Protein AF-0000000072550308 (afdb_homodimer)

InterPro domains:
  IPR029068 Glyoxalase/Bleomycin resistance protein/Dihydroxybiphenyl dioxygenase [G3DSA:3.10.180.10] (1-119)
  IPR029068 Glyoxalase/Bleomycin resistance protein/Dihydroxybiphenyl dioxygenase [SSF54593] (1-119)
  IPR037523 Vicinal oxygen chelate (VOC), core domain [PS51819] (2-120)

Radius of gyration: 17.25 Å; Cα contacts (8 Å, |Δi|>4): 586; chains: 2; bounding box: 41×45×41 Å

Organism: Hypocrea jecorina (strain QM6a) (NCBI:txid431241)

Secondary structure (DSSP, 8-state):
--EEEEEEEEEHHHHHHHHHHHHHHGGGGT-EEES-PPTTEEEEESSSEEEEEEEESS---EEEEEEPSSHHHHHHHHHHHHHTTPEESS-SEE-TTT-TTEEEEEEE-TTS-EEEEEEE--/--EEEEEEEEEHHHHHHHHHHHHHHGGGGT-EEES-PPTTEEEEESSSEEEEEEEESS---EEEEEEPSSHHHHHHHHHHHHHTTPEESS-SEE-TTT-TTEEEEEEE-TTS-EEEEEEE--

Solvent-accessible surface area (backbone atoms only — not comparable to full-atom values): 12258 Å² total; per-residue (Å²): 112,49,46,45,30,39,35,38,31,28,22,56,92,49,30,66,65,50,51,53,44,48,54,58,30,36,44,47,67,61,30,36,75,48,85,91,55,58,89,60,38,50,32,27,24,76,94,52,67,33,44,31,42,31,54,36,90,50,54,26,47,40,32,45,28,32,47,26,93,38,72,67,34,26,47,45,28,51,54,44,31,48,76,63,62,27,42,85,64,40,73,68,42,72,38,56,91,80,34,79,45,29,34,30,25,30,29,26,46,86,76,60,29,39,39,32,30,28,29,74,59,133,110,48,47,45,30,39,34,38,32,28,23,58,93,50,29,67,65,50,50,54,44,49,53,57,32,36,44,47,67,61,31,37,74,50,83,91,55,58,89,62,37,49,33,26,24,75,95,51,68,32,42,31,41,31,54,36,89,51,54,27,47,40,33,44,27,32,50,27,93,38,71,66,34,27,47,45,29,52,53,44,31,47,75,62,61,27,42,85,63,39,72,68,42,70,38,56,91,80,33,78,46,29,35,28,27,31,28,25,46,85,77,60,29,38,38,33,32,28,30,73,58,134

Foldseek 3Di:
DPQQADEKEDEQVCQVLLVVLCQFLCVLQVKHWDDDDDPQKIAIDHPDGHYMYGYDRATDAEEEEAEHPALSSQQRSVVSQVVSPWAFDAHWDADVVVPRQKTKGWIAHPRGYIYMYIYGHD/DPQQADEKEDEQVCQVLLVVLCQFLCVLQVKHWDDDDDPQKIAIDHPDGHYMYGYDRHTDAEEEEAEHPALSSQQRSVVSQVVSPWAFDAHWDAPVVVPRQKTKGWIAHPRGYIYMYIYGHD

pLDDT: mean 96.74, std 4.2, range [65.31, 98.94]

Structure (mmCIF, N/CA/C/O backbone):
data_AF-0000000072550308-model_v1
#
loop_
_entity.id
_entity.type
_entity.pdbx_description
1 polymer 'Predicted protein'
#
loop_
_atom_site.group_PDB
_atom_site.id
_atom_site.type_symbol
_atom_site.label_atom_id
_atom_site.label_alt_id
_atom_site.label_comp_id
_atom_site.label_asym_id
_atom_site.label_entity_id
_atom_site.label_seq_id
_atom_site.pdbx_PDB_ins_code
_atom_site.Cartn_x
_atom_site.Cartn_y
_atom_site.Cartn_z
_atom_site.occupancy
_atom_site.B_iso_or_equiv
_atom_site.auth_seq_id
_atom_site.auth_comp_id
_atom_site.auth_asym_id
_atom_site.auth_atom_id
_atom_site.pdbx_PDB_model_num
ATOM 1 N N . MET A 1 1 ? -2.543 6.336 -10.305 1 65.31 1 MET A N 1
ATOM 2 C CA . MET A 1 1 ? -2.283 5.562 -9.094 1 65.31 1 MET A CA 1
ATOM 3 C C . MET A 1 1 ? -1.585 6.414 -8.039 1 65.31 1 MET A C 1
ATOM 5 O O . MET A 1 1 ? -0.37 6.609 -8.094 1 65.31 1 MET A O 1
ATOM 9 N N . PRO A 1 2 ? -2.328 6.895 -7.156 1 84.81 2 PRO A N 1
ATOM 10 C CA . PRO A 1 2 ? -1.795 7.852 -6.188 1 84.81 2 PRO A CA 1
ATOM 11 C C . PRO A 1 2 ? -0.855 7.207 -5.172 1 84.81 2 PRO A C 1
ATOM 13 O O . PRO A 1 2 ? -0.137 7.906 -4.457 1 84.81 2 PRO A O 1
ATOM 16 N N . ILE A 1 3 ? -0.886 5.922 -5.238 1 94.25 3 ILE A N 1
ATOM 17 C CA . ILE A 1 3 ? -0.013 5.309 -4.242 1 94.25 3 ILE A CA 1
ATOM 18 C C . ILE A 1 3 ? 1.416 5.246 -4.777 1 94.25 3 ILE A C 1
ATOM 20 O O . ILE A 1 3 ? 1.667 4.652 -5.828 1 94.25 3 ILE A O 1
ATOM 24 N N . GLY A 1 4 ? 2.299 5.836 -4.07 1 94.31 4 GLY A N 1
ATOM 25 C CA . GLY A 1 4 ? 3.707 5.82 -4.434 1 94.31 4 GLY A CA 1
ATOM 26 C C . GLY A 1 4 ? 4.441 4.59 -3.938 1 94.31 4 GLY A C 1
ATOM 27 O O . GLY A 1 4 ? 5.066 3.875 -4.723 1 94.31 4 GLY A O 1
ATOM 28 N N . HIS A 1 5 ? 4.414 4.395 -2.664 1 96.75 5 HIS A N 1
ATOM 29 C CA . HIS A 1 5 ? 5.027 3.203 -2.09 1 96.75 5 HIS A CA 1
ATOM 30 C C . HIS A 1 5 ? 4.301 2.762 -0.824 1 96.75 5 HIS A C 1
ATOM 32 O O . HIS A 1 5 ? 3.504 3.521 -0.265 1 96.75 5 HIS A O 1
ATOM 38 N N . VAL A 1 6 ? 4.559 1.509 -0.518 1 98 6 VAL A N 1
ATOM 39 C CA . VAL A 1 6 ? 4.039 0.916 0.709 1 98 6 VAL A CA 1
ATOM 40 C C . VAL A 1 6 ? 5.18 0.282 1.502 1 98 6 VAL A C 1
ATOM 42 O O . V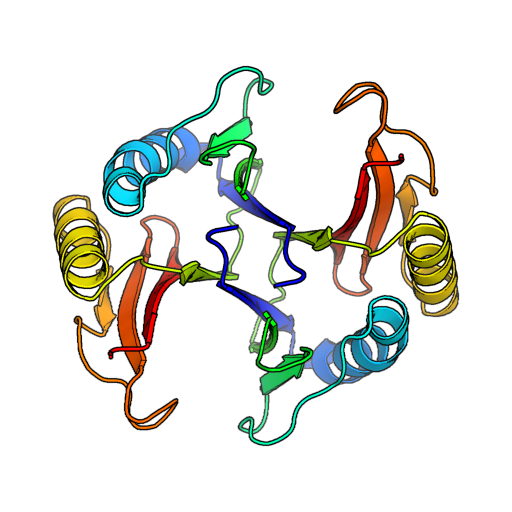AL A 1 6 ? 6.113 -0.277 0.919 1 98 6 VAL A O 1
ATOM 45 N N . LEU A 1 7 ? 5.121 0.46 2.785 1 98.19 7 LEU A N 1
ATOM 46 C CA . LEU A 1 7 ? 6.059 -0.204 3.684 1 98.19 7 LEU A CA 1
ATOM 47 C C . LEU A 1 7 ? 5.32 -1.114 4.66 1 98.19 7 LEU A C 1
ATOM 49 O O . LEU A 1 7 ? 4.367 -0.688 5.316 1 98.19 7 LEU A O 1
ATOM 53 N N . LEU A 1 8 ? 5.688 -2.311 4.707 1 98.5 8 LEU A N 1
ATOM 54 C CA . LEU A 1 8 ? 5.152 -3.287 5.652 1 98.5 8 LEU A CA 1
ATOM 55 C C . LEU A 1 8 ? 6.195 -3.662 6.699 1 98.5 8 LEU A C 1
ATOM 57 O O . LEU A 1 8 ? 7.383 -3.787 6.379 1 98.5 8 LEU A O 1
ATOM 61 N N . HIS A 1 9 ? 5.734 -3.877 7.855 1 98.25 9 HIS A N 1
ATOM 62 C CA . HIS A 1 9 ? 6.578 -4.406 8.922 1 98.25 9 HIS A CA 1
ATOM 63 C C . HIS A 1 9 ? 6.676 -5.926 8.844 1 98.25 9 HIS A C 1
ATOM 65 O O . HIS A 1 9 ? 5.688 -6.602 8.547 1 98.25 9 HIS A O 1
ATOM 71 N N . VAL A 1 10 ? 7.789 -6.461 9.109 1 98.5 10 VAL A N 1
ATOM 72 C CA . VAL A 1 10 ? 8.039 -7.895 9.219 1 98.5 10 VAL A CA 1
ATOM 73 C C . VAL A 1 10 ? 8.742 -8.195 10.539 1 98.5 10 VAL A C 1
ATOM 75 O O . VAL A 1 10 ? 9.711 -7.523 10.906 1 98.5 10 VAL A O 1
ATOM 78 N N . ALA A 1 11 ? 8.195 -9.172 11.273 1 98.25 11 ALA A N 1
ATOM 79 C CA . ALA A 1 11 ? 8.844 -9.547 12.523 1 98.25 11 AL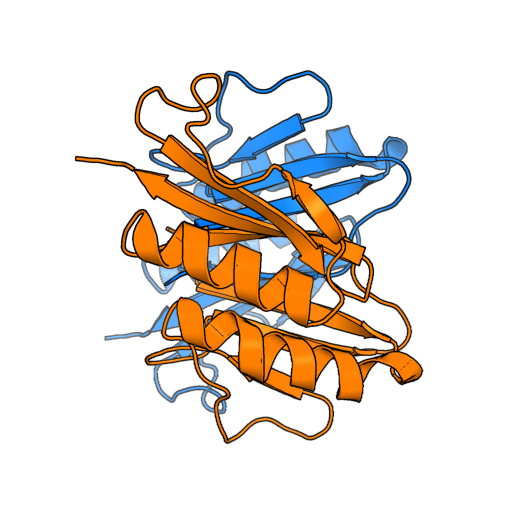A A CA 1
ATOM 80 C C . ALA A 1 11 ? 10.312 -9.875 12.305 1 98.25 11 ALA A C 1
ATOM 82 O O . ALA A 1 11 ? 10.68 -10.5 11.305 1 98.25 11 ALA A O 1
ATOM 83 N N . LYS A 1 12 ? 11.141 -9.492 13.266 1 98 12 LYS A N 1
ATOM 84 C CA . LYS A 1 12 ? 12.594 -9.617 13.156 1 98 12 LYS A CA 1
ATOM 85 C C . LYS A 1 12 ? 12.992 -11.055 12.82 1 98 12 LYS A C 1
ATOM 87 O O . LYS A 1 12 ? 13.852 -11.281 11.969 1 98 12 LYS A O 1
ATOM 92 N N . ALA A 1 13 ? 12.328 -11.977 13.438 1 97.69 13 ALA A N 1
ATOM 93 C CA . ALA A 1 13 ? 12.672 -13.391 13.281 1 97.69 13 ALA A CA 1
ATOM 94 C C . ALA A 1 13 ? 12.391 -13.867 11.867 1 97.69 13 ALA A C 1
ATOM 96 O O . ALA A 1 13 ? 13.023 -14.812 11.383 1 97.69 13 ALA A O 1
ATOM 97 N N . ASP A 1 14 ? 11.547 -13.211 11.18 1 98.44 14 ASP A N 1
ATOM 98 C CA . ASP A 1 14 ? 11.109 -13.648 9.859 1 98.44 14 ASP A CA 1
ATOM 99 C C . ASP A 1 14 ? 11.672 -12.75 8.766 1 98.44 14 ASP A C 1
ATOM 101 O O . ASP A 1 14 ? 11.391 -12.938 7.582 1 98.44 14 ASP A O 1
ATOM 105 N N . PHE A 1 15 ? 12.469 -11.742 9.141 1 98.56 15 PHE A N 1
ATOM 106 C CA . PHE A 1 15 ? 12.812 -10.664 8.227 1 98.56 15 PHE A CA 1
ATOM 107 C C . PHE A 1 15 ? 13.68 -11.172 7.078 1 98.56 15 PHE A C 1
ATOM 109 O O . PHE A 1 15 ? 13.352 -10.977 5.906 1 98.56 15 PHE A O 1
ATOM 116 N N . ALA A 1 16 ? 14.711 -11.836 7.371 1 98.44 16 ALA A N 1
ATOM 117 C CA . ALA A 1 16 ? 15.664 -12.281 6.355 1 98.44 16 ALA A CA 1
ATOM 118 C C . ALA A 1 16 ? 14.992 -13.219 5.355 1 98.44 16 ALA A C 1
ATOM 120 O O . ALA A 1 16 ? 15.094 -13.023 4.145 1 98.44 16 ALA A O 1
ATOM 121 N N . PRO A 1 17 ? 14.234 -14.242 5.82 1 98.5 17 PRO A N 1
ATOM 122 C CA . PRO A 1 17 ? 13.57 -15.109 4.848 1 98.5 17 PRO A CA 1
ATOM 123 C C . PRO A 1 17 ? 12.523 -14.367 4.016 1 98.5 17 PRO A C 1
ATOM 125 O O . PRO A 1 17 ? 12.32 -14.703 2.844 1 98.5 17 PRO A O 1
ATOM 128 N N . THR A 1 18 ? 11.859 -13.43 4.598 1 98.75 18 THR A N 1
ATOM 129 C CA . THR A 1 18 ? 10.859 -12.656 3.861 1 98.75 18 THR A CA 1
ATOM 130 C C . THR A 1 18 ? 11.523 -11.805 2.783 1 98.75 18 THR A C 1
ATOM 132 O O . THR A 1 18 ? 11.008 -11.703 1.667 1 98.75 18 THR A O 1
ATOM 135 N N . VAL A 1 19 ? 12.648 -11.195 3.133 1 98.75 19 VAL A N 1
ATOM 136 C CA . VAL A 1 19 ? 13.406 -10.422 2.158 1 98.75 19 VAL A CA 1
ATOM 137 C C . VAL A 1 19 ? 13.828 -11.32 0.998 1 98.75 19 VAL A C 1
ATOM 139 O O . VAL A 1 19 ? 13.703 -10.938 -0.168 1 98.75 19 VAL A O 1
ATOM 142 N N . ALA A 1 20 ? 14.305 -12.484 1.304 1 98.81 20 ALA A N 1
ATOM 143 C CA . ALA A 1 20 ? 14.719 -13.43 0.268 1 98.81 20 ALA A CA 1
ATOM 144 C C . ALA A 1 20 ? 13.547 -13.797 -0.638 1 98.81 20 ALA A C 1
ATOM 146 O O . ALA A 1 20 ? 13.695 -13.867 -1.86 1 98.81 20 ALA A O 1
ATOM 147 N N . PHE A 1 21 ? 12.445 -14.039 -0.064 1 98.94 21 PHE A N 1
ATOM 148 C CA . PHE A 1 21 ? 11.219 -14.344 -0.796 1 98.94 21 PHE A CA 1
ATOM 149 C C . PHE A 1 21 ? 10.906 -13.25 -1.808 1 98.94 21 PHE A C 1
ATOM 151 O O . PHE A 1 21 ? 10.766 -13.523 -3.002 1 98.94 21 PHE A O 1
ATOM 158 N N . TYR A 1 22 ? 10.844 -12.023 -1.377 1 98.88 22 TYR A N 1
ATOM 159 C CA . TYR A 1 22 ? 10.43 -10.938 -2.252 1 98.88 22 TYR A CA 1
ATOM 160 C C . TYR A 1 22 ? 11.508 -10.609 -3.275 1 98.88 22 TYR A C 1
ATOM 162 O O . TYR A 1 22 ? 11.211 -10.211 -4.402 1 98.88 22 TYR A O 1
ATOM 170 N N . THR A 1 23 ? 12.797 -10.797 -2.865 1 98.81 23 THR A N 1
ATOM 171 C CA . THR A 1 23 ? 13.891 -10.602 -3.807 1 98.81 23 THR A CA 1
ATOM 172 C C . THR A 1 23 ? 13.727 -11.492 -5.031 1 98.81 23 THR A C 1
ATOM 174 O O . THR A 1 23 ? 13.992 -11.07 -6.16 1 98.81 23 THR A O 1
ATOM 177 N N . THR A 1 24 ? 13.273 -12.656 -4.781 1 98.81 24 THR A N 1
ATOM 178 C CA . THR A 1 24 ? 13.094 -13.625 -5.859 1 98.81 24 THR A CA 1
ATOM 179 C C . THR A 1 24 ? 11.781 -13.367 -6.598 1 98.81 24 THR A C 1
ATOM 181 O O . THR A 1 24 ? 11.766 -13.227 -7.82 1 98.81 24 THR A O 1
ATOM 184 N N . VAL A 1 25 ? 10.719 -13.266 -5.953 1 98.81 25 VAL A N 1
ATOM 185 C CA . VAL A 1 25 ? 9.367 -13.312 -6.5 1 98.81 25 VAL A CA 1
ATOM 186 C C . VAL A 1 25 ? 9.07 -12.023 -7.262 1 98.81 25 VAL A C 1
ATOM 188 O O . VAL A 1 25 ? 8.438 -12.047 -8.32 1 98.81 25 VAL A O 1
ATOM 191 N N . LEU A 1 26 ? 9.57 -10.883 -6.816 1 98.62 26 LEU A N 1
ATOM 192 C CA . LEU A 1 26 ? 9.195 -9.602 -7.406 1 98.62 26 LEU A CA 1
ATOM 193 C C . LEU A 1 26 ? 9.945 -9.367 -8.711 1 98.62 26 LEU A C 1
ATOM 195 O O . LEU A 1 26 ? 9.578 -8.484 -9.492 1 98.62 26 LEU A O 1
ATOM 199 N N . LYS A 1 27 ? 10.969 -10.172 -8.984 1 98.19 27 LYS A N 1
ATOM 200 C CA . LYS A 1 27 ? 11.656 -10.094 -10.273 1 98.19 27 LYS A CA 1
ATOM 201 C C . LYS A 1 27 ? 10.703 -10.375 -11.43 1 98.19 27 LYS A C 1
ATOM 203 O O . LYS A 1 27 ? 10.867 -9.836 -12.523 1 98.19 27 LYS A O 1
ATOM 208 N N . THR A 1 28 ? 9.742 -11.156 -11.141 1 98.31 28 THR A N 1
ATOM 209 C CA . THR A 1 28 ? 8.773 -11.531 -12.164 1 98.31 28 THR A CA 1
ATOM 210 C C . THR A 1 28 ? 7.969 -10.312 -12.617 1 98.31 28 THR A C 1
ATOM 212 O O . THR A 1 28 ? 7.348 -10.336 -13.68 1 98.31 28 THR A O 1
ATOM 215 N N . LEU A 1 29 ? 7.988 -9.273 -11.812 1 97.75 29 LEU A N 1
ATOM 216 C CA . LEU A 1 29 ? 7.281 -8.039 -12.148 1 97.75 29 LEU A CA 1
ATOM 217 C C . LEU A 1 29 ? 8.258 -6.938 -12.539 1 97.75 29 LEU A C 1
ATOM 219 O O . LEU A 1 29 ? 7.867 -5.781 -12.695 1 97.75 29 LEU A O 1
ATOM 223 N N . GLY A 1 30 ? 9.523 -7.281 -12.539 1 96.94 30 GLY A N 1
ATOM 224 C CA . GLY A 1 30 ? 10.539 -6.32 -12.938 1 96.94 30 GLY A CA 1
ATOM 225 C C . GLY A 1 30 ? 11.078 -5.504 -11.773 1 96.94 30 GLY A C 1
ATOM 226 O O . GLY A 1 30 ? 11.828 -4.551 -11.977 1 96.94 30 GLY A O 1
ATOM 227 N N . LEU A 1 31 ? 10.664 -5.805 -10.578 1 97.69 31 LEU A N 1
ATOM 228 C CA . LEU A 1 31 ? 11.18 -5.094 -9.406 1 97.69 31 LEU A CA 1
ATOM 229 C C . LEU A 1 31 ? 12.477 -5.723 -8.922 1 97.69 31 LEU A C 1
ATOM 231 O O . LEU A 1 31 ? 12.664 -6.938 -9.023 1 97.69 31 LEU A O 1
ATOM 235 N N . GLN A 1 32 ? 13.281 -4.875 -8.383 1 97.75 32 GLN A N 1
ATOM 236 C CA . GLN A 1 32 ? 14.555 -5.344 -7.848 1 97.75 32 GLN A CA 1
ATOM 237 C C . GLN A 1 32 ? 14.812 -4.77 -6.453 1 97.75 32 GLN A C 1
ATOM 239 O O . GLN A 1 32 ? 14.258 -3.727 -6.098 1 97.75 32 GLN A O 1
ATOM 244 N N . LYS A 1 33 ? 15.617 -5.504 -5.703 1 98 33 LYS A N 1
ATOM 245 C CA . LYS A 1 33 ? 16.109 -4.961 -4.441 1 98 33 LYS A CA 1
ATOM 246 C C . LYS A 1 33 ? 16.984 -3.734 -4.676 1 98 33 LYS A C 1
ATOM 248 O O . LYS A 1 33 ? 17.891 -3.762 -5.52 1 98 33 LYS A O 1
ATOM 253 N N . LEU A 1 34 ? 16.672 -2.701 -3.953 1 97.06 34 LEU A N 1
ATOM 254 C CA . LEU A 1 34 ? 17.391 -1.447 -4.168 1 97.06 34 LEU A CA 1
ATOM 255 C C . LEU A 1 34 ? 18.438 -1.229 -3.088 1 97.06 34 LEU A C 1
ATOM 257 O O . LEU A 1 34 ? 18.234 -1.608 -1.933 1 97.06 34 LEU A O 1
ATOM 261 N N . PRO A 1 35 ? 19.531 -0.547 -3.422 1 94.81 35 PRO A N 1
ATOM 262 C CA . PRO A 1 35 ? 20.531 -0.184 -2.422 1 94.81 35 PRO A CA 1
ATOM 263 C C . PRO A 1 35 ? 20.156 1.073 -1.64 1 94.81 35 PRO A C 1
ATOM 265 O O . PRO A 1 35 ? 19.172 1.737 -1.966 1 94.81 35 PRO A O 1
ATOM 268 N N . GLY A 1 36 ? 20.875 1.339 -0.569 1 92.25 36 GLY A N 1
ATOM 269 C CA . GLY A 1 36 ? 20.828 2.637 0.084 1 92.25 36 GLY A CA 1
ATOM 270 C C . GLY A 1 36 ? 19.844 2.693 1.229 1 92.25 36 GLY A C 1
ATOM 271 O O . GLY A 1 36 ? 19.484 3.777 1.698 1 92.25 36 GLY A O 1
ATOM 272 N N . PHE A 1 37 ? 19.391 1.593 1.67 1 94.5 37 PHE A N 1
ATOM 273 C CA . PHE A 1 37 ? 18.484 1.566 2.809 1 94.5 37 PHE A CA 1
ATOM 274 C C . PHE A 1 37 ? 19.234 1.238 4.094 1 94.5 37 PHE A C 1
ATOM 276 O O . PHE A 1 37 ? 20.203 0.48 4.078 1 94.5 37 PHE A O 1
ATOM 283 N N . PRO A 1 38 ? 18.781 1.845 5.137 1 94.31 38 PRO A N 1
ATOM 284 C CA . PRO A 1 38 ? 19.422 1.515 6.41 1 94.31 38 PRO A CA 1
ATOM 285 C C . PRO A 1 38 ? 19.219 0.053 6.809 1 94.31 38 PRO A C 1
ATOM 287 O O . PRO A 1 38 ? 18.391 -0.64 6.23 1 94.31 38 PRO A O 1
ATOM 290 N N . GLU A 1 39 ? 20 -0.338 7.777 1 94.56 39 GLU A N 1
ATOM 291 C CA . GLU A 1 39 ? 19.844 -1.689 8.305 1 94.56 39 GLU A CA 1
ATOM 292 C C . GLU A 1 39 ? 18.422 -1.936 8.789 1 94.56 39 GLU A C 1
ATOM 294 O O . GLU A 1 39 ? 17.812 -1.072 9.43 1 94.56 39 GLU A O 1
ATOM 299 N N . GLY A 1 40 ? 17.906 -3.08 8.5 1 97.44 40 GLY A N 1
ATOM 300 C CA . GLY A 1 40 ? 16.562 -3.436 8.93 1 97.44 40 GLY A CA 1
ATOM 301 C C . GLY A 1 40 ? 15.484 -2.947 7.984 1 97.44 40 GLY A C 1
ATOM 302 O O . GLY A 1 40 ? 14.289 -3.105 8.258 1 97.44 40 GLY A O 1
ATOM 303 N N . MET A 1 41 ? 15.922 -2.322 6.941 1 98.31 41 MET A N 1
ATOM 304 C CA . MET A 1 41 ? 14.992 -1.851 5.922 1 98.31 41 MET A CA 1
ATOM 305 C C . MET A 1 41 ? 15.445 -2.268 4.527 1 98.31 41 MET A C 1
ATOM 307 O O . MET A 1 41 ? 16.641 -2.197 4.215 1 98.31 41 MET A O 1
ATOM 311 N N . VAL A 1 42 ? 14.492 -2.771 3.705 1 98.62 42 VAL A N 1
ATOM 312 C CA . VAL A 1 42 ? 14.805 -3.178 2.338 1 98.62 42 VAL A CA 1
ATOM 313 C C . VAL A 1 42 ? 13.734 -2.652 1.386 1 98.62 42 VAL A C 1
ATOM 315 O O . VAL A 1 42 ? 12.539 -2.857 1.612 1 98.62 42 VAL A O 1
ATOM 318 N N . GLY A 1 43 ? 14.156 -2.012 0.386 1 98.12 43 GLY A N 1
ATOM 319 C CA . GLY A 1 43 ? 13.242 -1.493 -0.622 1 98.12 43 GLY A CA 1
ATOM 320 C C . GLY A 1 43 ? 13.328 -2.234 -1.942 1 98.12 43 GLY A C 1
ATOM 321 O O . GLY A 1 43 ? 14.414 -2.666 -2.35 1 98.12 43 GLY A O 1
ATOM 322 N N . PHE A 1 44 ? 12.219 -2.379 -2.561 1 98.5 44 PHE A N 1
ATOM 323 C CA . PHE A 1 44 ? 12.117 -2.961 -3.893 1 98.5 44 PHE A CA 1
ATOM 324 C C . PHE A 1 44 ? 11.492 -1.973 -4.871 1 98.5 44 PHE A C 1
ATOM 326 O O . PHE A 1 44 ? 10.578 -1.228 -4.508 1 98.5 44 PHE A O 1
ATOM 333 N N . GLY A 1 45 ? 11.961 -1.955 -6.059 1 97.19 45 GLY A N 1
ATOM 334 C CA . GLY A 1 45 ? 11.375 -1.084 -7.066 1 97.19 45 GLY A CA 1
ATOM 335 C C . GLY A 1 45 ? 12.117 -1.117 -8.391 1 97.19 45 GLY A C 1
ATOM 336 O O . GLY A 1 45 ? 12.984 -1.967 -8.594 1 97.19 45 GLY A O 1
ATOM 337 N N . THR A 1 46 ? 11.688 -0.313 -9.367 1 92.44 46 THR A N 1
ATOM 338 C CA . THR A 1 46 ? 12.312 -0.165 -10.672 1 92.44 46 THR A CA 1
ATOM 339 C C . THR A 1 46 ? 13.18 1.089 -10.719 1 92.44 46 THR A C 1
ATOM 341 O O . THR A 1 46 ? 14.414 0.999 -10.766 1 92.44 46 THR A O 1
ATOM 344 N N . ALA A 1 47 ? 12.633 2.279 -10.641 1 84.88 47 ALA A N 1
ATOM 345 C CA . ALA A 1 47 ? 13.359 3.547 -10.648 1 84.88 47 ALA A CA 1
ATOM 346 C C . ALA A 1 47 ? 13.469 4.125 -9.242 1 84.88 47 ALA A C 1
ATOM 348 O O . ALA A 1 47 ? 14.328 4.973 -8.977 1 84.88 47 ALA A O 1
ATOM 349 N N . GLY A 1 48 ? 12.695 3.773 -8.352 1 89.88 48 GLY A N 1
ATOM 350 C CA . GLY A 1 48 ? 12.602 4.133 -6.945 1 89.88 48 GLY A CA 1
ATOM 351 C C . GLY A 1 48 ? 11.82 3.127 -6.117 1 89.88 48 GLY A C 1
ATOM 352 O O . GLY A 1 48 ? 11.297 2.152 -6.656 1 89.88 48 GLY A O 1
ATOM 353 N N . PRO A 1 49 ? 11.875 3.371 -4.812 1 93.81 49 PRO A N 1
ATOM 354 C CA . PRO A 1 49 ? 11.188 2.389 -3.973 1 93.81 49 PRO A CA 1
ATOM 355 C C . PR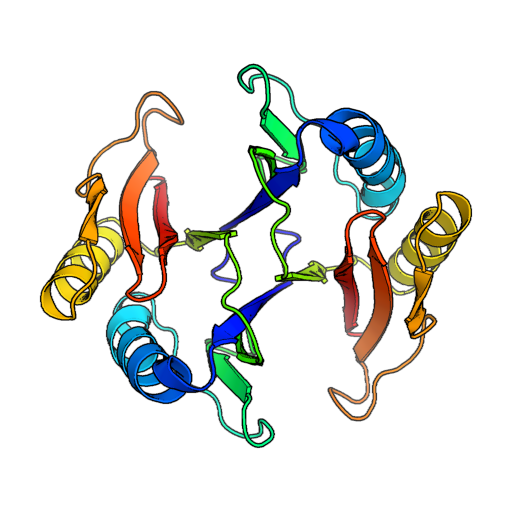O A 1 49 ? 9.68 2.377 -4.191 1 93.81 49 PRO A C 1
ATOM 357 O O . PRO A 1 49 ? 9.055 3.439 -4.258 1 93.81 49 PRO A O 1
ATOM 360 N N . GLU A 1 50 ? 9.133 1.273 -4.359 1 96.5 50 GLU A N 1
ATOM 361 C CA . GLU A 1 50 ? 7.695 1.062 -4.504 1 96.5 50 GLU A CA 1
ATOM 362 C C . GLU A 1 50 ? 7.145 0.215 -3.361 1 96.5 50 GLU A C 1
ATOM 364 O O . GLU A 1 50 ? 6.059 0.493 -2.844 1 96.5 50 GLU A O 1
ATOM 369 N N . PHE A 1 51 ? 7.859 -0.798 -2.961 1 98.25 51 PHE A N 1
ATOM 370 C CA . PHE A 1 51 ? 7.531 -1.729 -1.888 1 98.25 51 PHE A CA 1
ATOM 371 C C . PHE A 1 51 ? 8.688 -1.852 -0.905 1 98.25 51 PHE A C 1
ATOM 373 O O . PHE A 1 51 ? 9.812 -2.17 -1.298 1 98.25 51 PHE A O 1
ATOM 380 N N . VAL A 1 52 ? 8.422 -1.604 0.358 1 98.44 52 VAL A N 1
ATOM 381 C CA . VAL A 1 52 ? 9.492 -1.564 1.349 1 98.44 52 VAL A CA 1
ATOM 382 C C . VAL A 1 52 ? 9.148 -2.484 2.52 1 98.44 52 VAL A C 1
ATOM 384 O O . VAL A 1 52 ? 7.996 -2.541 2.953 1 98.44 52 VAL A O 1
ATOM 387 N N . LEU A 1 53 ? 10.125 -3.201 2.99 1 98.75 53 LEU A N 1
ATOM 388 C CA . LEU A 1 53 ? 10.023 -3.996 4.211 1 98.75 53 LEU A CA 1
ATOM 389 C C . LEU A 1 53 ? 10.828 -3.359 5.34 1 98.75 53 LEU A C 1
ATOM 391 O O . LEU A 1 53 ? 11.93 -2.854 5.121 1 98.75 53 LEU A O 1
ATOM 395 N N . LEU A 1 54 ? 10.297 -3.373 6.457 1 98.62 54 LEU A N 1
ATOM 396 C CA . LEU A 1 54 ? 10.969 -2.881 7.656 1 98.62 54 LEU A CA 1
ATOM 397 C C . LEU A 1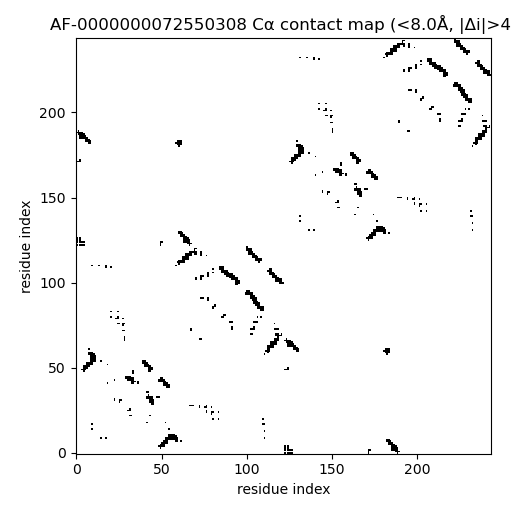 54 ? 10.891 -3.912 8.781 1 98.62 54 LEU A C 1
ATOM 399 O O . LEU A 1 54 ? 9.805 -4.367 9.141 1 98.62 54 LEU A O 1
ATOM 403 N N . SER A 1 55 ? 12.055 -4.25 9.281 1 98.56 55 SER A N 1
ATOM 404 C CA . SER A 1 55 ? 12.094 -5.148 10.422 1 98.56 55 SER A CA 1
ATOM 405 C C . SER A 1 55 ? 11.469 -4.504 11.656 1 98.56 55 SER A C 1
ATOM 407 O O . SER A 1 55 ? 11.773 -3.354 11.984 1 98.56 55 SER A O 1
ATOM 409 N N . GLY A 1 56 ? 10.578 -5.23 12.289 1 96.38 56 GLY A N 1
ATOM 410 C CA . GLY A 1 56 ? 9.914 -4.73 13.484 1 96.38 56 GLY A CA 1
ATOM 411 C C . GLY A 1 56 ? 9.539 -5.828 14.461 1 96.38 56 GLY A C 1
ATOM 412 O O . GLY A 1 56 ? 10.078 -6.934 14.398 1 96.38 56 GLY A O 1
ATOM 413 N N . GLU A 1 57 ? 8.711 -5.422 15.406 1 95.19 57 GLU A N 1
ATOM 414 C CA . GLU A 1 57 ? 8.305 -6.375 16.438 1 95.19 57 GLU A CA 1
ATOM 415 C C . GLU A 1 57 ? 7.262 -7.355 15.898 1 95.19 57 GLU A C 1
ATOM 417 O O . GLU A 1 57 ? 7.281 -8.539 16.234 1 95.19 57 GLU A O 1
ATOM 422 N N . LYS A 1 58 ? 6.379 -6.852 15.047 1 94.56 58 LYS A N 1
ATOM 423 C CA . LYS A 1 58 ? 5.285 -7.656 14.508 1 94.56 58 LYS A CA 1
ATOM 424 C C . LYS A 1 58 ? 5.168 -7.484 13 1 94.56 58 LYS A C 1
ATOM 426 O O . LYS A 1 58 ? 5.688 -6.52 12.438 1 94.56 58 LYS A O 1
ATOM 431 N N . THR A 1 59 ? 4.527 -8.414 12.406 1 95.5 59 THR A N 1
ATOM 432 C CA . THR A 1 59 ? 4.266 -8.352 10.977 1 95.5 59 THR A CA 1
ATOM 433 C C . THR A 1 59 ? 3.008 -7.535 10.688 1 95.5 59 THR A C 1
ATOM 435 O O . THR A 1 59 ? 2.016 -7.641 11.414 1 95.5 59 THR A O 1
ATOM 438 N N . SER A 1 60 ? 3.096 -6.719 9.695 1 96.12 60 SER A N 1
ATOM 439 C CA . SER A 1 60 ? 1.89 -6.066 9.195 1 96.12 60 SER A CA 1
ATOM 440 C C . SER A 1 60 ? 0.886 -7.094 8.672 1 96.12 60 SER A C 1
ATOM 442 O O . SER A 1 60 ? 1.249 -8.234 8.391 1 96.12 60 SER A O 1
ATOM 444 N N . ASN A 1 61 ? -0.31 -6.836 8.617 1 95.25 61 ASN A N 1
ATOM 445 C CA . ASN A 1 61 ? -1.389 -7.551 7.941 1 95.25 61 ASN A CA 1
ATOM 446 C C . ASN A 1 61 ? -2.082 -6.668 6.906 1 95.25 61 ASN A C 1
ATOM 448 O O . ASN A 1 61 ? -2.932 -5.848 7.254 1 95.25 61 ASN A O 1
ATOM 452 N N . ALA A 1 62 ? -1.671 -6.863 5.629 1 97.69 62 ALA A N 1
ATOM 453 C CA . ALA A 1 62 ? -2.182 -5.996 4.574 1 97.69 62 ALA A CA 1
ATOM 454 C C . ALA A 1 62 ? -2.393 -6.77 3.277 1 97.69 62 ALA A C 1
ATOM 456 O O . ALA A 1 62 ? -2.004 -7.938 3.174 1 97.69 62 ALA A O 1
ATOM 457 N N . HIS A 1 63 ? -3.154 -6.234 2.463 1 98.12 63 HIS A N 1
ATOM 458 C CA . HIS A 1 63 ? -3.264 -6.648 1.068 1 98.12 63 HIS A CA 1
ATOM 459 C C . HIS A 1 63 ? -2.57 -5.652 0.144 1 98.12 63 HIS A C 1
ATOM 461 O O . HIS A 1 63 ? -2.846 -4.449 0.2 1 98.12 63 HIS A O 1
ATOM 467 N N . VAL A 1 64 ? -1.644 -6.09 -0.673 1 98.38 64 VAL A N 1
ATOM 468 C CA . VAL A 1 64 ? -0.95 -5.254 -1.646 1 98.38 64 VAL A CA 1
ATOM 469 C C . VAL A 1 64 ? -1.147 -5.82 -3.051 1 98.38 64 VAL A C 1
ATOM 471 O O . VAL A 1 64 ? -0.856 -6.992 -3.299 1 98.38 64 VAL A O 1
ATOM 474 N N . ALA A 1 65 ? -1.664 -4.984 -3.906 1 97.81 65 ALA A N 1
ATOM 475 C CA . ALA A 1 65 ? -1.87 -5.379 -5.297 1 97.81 65 ALA A CA 1
ATOM 476 C C . ALA A 1 65 ? -0.853 -4.707 -6.215 1 97.81 65 ALA A C 1
ATOM 478 O O . ALA A 1 65 ? -0.79 -3.479 -6.285 1 97.81 65 ALA A O 1
ATOM 479 N N . PHE A 1 66 ? -0.124 -5.492 -6.938 1 97.69 66 PHE A N 1
ATOM 480 C CA . PHE A 1 66 ? 0.834 -5.012 -7.926 1 97.69 66 PHE A CA 1
ATOM 481 C C . PHE A 1 66 ? 0.224 -5.023 -9.32 1 97.69 66 PHE A C 1
ATOM 483 O O . PHE A 1 66 ? -0.613 -5.871 -9.633 1 97.69 66 PHE A O 1
ATOM 490 N N . GLN A 1 67 ? 0.695 -4.105 -10.062 1 95.75 67 GLN A N 1
ATOM 491 C CA . GLN A 1 67 ? 0.368 -4.121 -11.484 1 95.75 67 GLN A CA 1
ATOM 492 C C . GLN A 1 67 ? 1.323 -5.023 -12.258 1 95.75 67 GLN A C 1
ATOM 494 O O . GLN A 1 67 ? 2.543 -4.91 -12.117 1 95.75 67 GLN A O 1
ATOM 499 N N . ALA A 1 68 ? 0.767 -5.891 -12.977 1 97.31 68 ALA A N 1
ATOM 500 C CA . ALA A 1 68 ? 1.559 -6.742 -13.859 1 97.31 68 ALA A CA 1
ATOM 501 C C . ALA A 1 68 ? 1.497 -6.242 -15.305 1 97.31 68 ALA A C 1
ATOM 503 O O . ALA A 1 68 ? 0.454 -5.766 -15.758 1 97.31 68 ALA A O 1
ATOM 504 N N . ALA A 1 69 ? 2.57 -6.383 -16.031 1 96.38 69 ALA A N 1
ATOM 505 C CA . ALA A 1 69 ? 2.66 -5.871 -17.406 1 96.38 69 ALA A CA 1
ATOM 506 C C . ALA A 1 69 ? 1.723 -6.633 -18.328 1 96.38 69 ALA A C 1
ATOM 508 O O . ALA A 1 69 ? 1.213 -6.066 -19.297 1 96.38 69 ALA A O 1
ATOM 509 N N . ASP A 1 70 ? 1.558 -7.875 -18.078 1 97.44 70 ASP A N 1
ATOM 510 C CA . ASP A 1 70 ? 0.72 -8.734 -18.906 1 97.44 70 ASP A CA 1
ATOM 511 C C . ASP A 1 70 ? 0.362 -10.023 -18.188 1 97.44 70 ASP A C 1
ATOM 513 O O . ASP A 1 70 ? 0.754 -10.227 -17.031 1 97.44 70 ASP A O 1
ATOM 517 N N . THR A 1 71 ? -0.419 -10.93 -18.922 1 98.38 71 THR A N 1
ATOM 518 C CA . THR A 1 71 ? -0.907 -12.156 -18.297 1 98.38 71 THR A CA 1
ATOM 519 C C . THR A 1 71 ? 0.247 -13.109 -17.984 1 98.38 71 THR A C 1
ATOM 521 O O . THR A 1 71 ? 0.205 -13.852 -17.016 1 98.38 71 THR A O 1
ATOM 524 N N . SER A 1 72 ? 1.277 -13.062 -18.781 1 98.69 72 SER A N 1
ATOM 525 C CA . SER A 1 72 ? 2.441 -13.898 -18.531 1 98.69 72 SER A CA 1
ATOM 526 C C . SER A 1 72 ? 3.123 -13.531 -17.219 1 98.69 72 SER A C 1
ATOM 528 O O . SER A 1 72 ? 3.582 -14.406 -16.484 1 98.69 72 SER A O 1
ATOM 530 N N . ALA A 1 73 ? 3.236 -12.273 -16.906 1 98.5 73 ALA A N 1
ATOM 531 C CA . ALA A 1 73 ? 3.814 -11.812 -15.648 1 98.5 73 ALA A CA 1
ATOM 532 C C . ALA A 1 73 ? 2.975 -12.266 -14.453 1 98.5 73 ALA A C 1
ATOM 534 O O . ALA A 1 73 ? 3.516 -12.602 -13.398 1 98.5 73 ALA A O 1
ATOM 535 N N . VAL A 1 74 ? 1.659 -12.266 -14.633 1 98.81 74 VAL A N 1
ATOM 536 C CA . VAL A 1 74 ? 0.755 -12.734 -13.586 1 98.81 74 VAL A CA 1
ATOM 537 C C . VAL A 1 74 ? 1.015 -14.211 -13.305 1 98.81 74 VAL A C 1
ATOM 539 O O . VAL A 1 74 ? 1.133 -14.617 -12.148 1 98.81 74 VAL A O 1
ATOM 542 N N . ASP A 1 75 ? 1.091 -14.977 -14.406 1 98.94 75 ASP A N 1
ATOM 543 C CA . ASP A 1 75 ? 1.369 -16.406 -14.25 1 98.94 75 ASP A CA 1
ATOM 544 C C . ASP A 1 75 ? 2.721 -16.625 -13.578 1 98.94 75 ASP A C 1
ATOM 546 O O . ASP A 1 75 ? 2.846 -17.484 -12.695 1 98.94 75 ASP A O 1
ATOM 550 N N . ALA A 1 76 ? 3.678 -15.906 -13.969 1 98.88 76 ALA A N 1
ATOM 551 C CA . ALA A 1 76 ? 5.051 -16.078 -13.5 1 98.88 76 ALA A CA 1
ATOM 552 C C . ALA A 1 76 ? 5.168 -15.797 -12.008 1 98.88 76 ALA A C 1
ATOM 554 O O . ALA A 1 76 ? 5.848 -16.516 -11.281 1 98.88 76 ALA A O 1
ATOM 555 N N . ILE A 1 77 ? 4.586 -14.75 -11.531 1 98.88 77 ILE A N 1
ATOM 556 C CA . ILE A 1 77 ? 4.742 -14.414 -10.125 1 98.88 77 ILE A CA 1
ATOM 557 C C . ILE A 1 77 ? 4.027 -15.453 -9.266 1 98.88 77 ILE A C 1
ATOM 559 O O . ILE A 1 77 ? 4.496 -15.789 -8.172 1 98.88 77 ILE A O 1
ATOM 563 N N . HIS A 1 78 ? 2.895 -15.914 -9.742 1 98.94 78 HIS A N 1
ATOM 564 C CA . HIS A 1 78 ? 2.186 -16.953 -8.992 1 98.94 78 HIS A CA 1
ATOM 565 C C . HIS A 1 78 ? 3.043 -18.203 -8.836 1 98.94 78 HIS A C 1
ATOM 567 O O . HIS A 1 78 ? 3.207 -18.703 -7.723 1 98.94 78 HIS A O 1
ATOM 573 N N . SER A 1 79 ? 3.562 -18.641 -9.93 1 98.88 79 SER A N 1
ATOM 574 C CA . SER A 1 79 ? 4.414 -19.828 -9.914 1 98.88 79 SER A CA 1
ATOM 575 C C . SER A 1 79 ? 5.637 -19.609 -9.031 1 98.88 79 SER A C 1
ATOM 577 O O . SER A 1 79 ? 5.984 -20.484 -8.227 1 98.88 79 SER A O 1
ATOM 579 N N . SER A 1 80 ? 6.289 -18.531 -9.18 1 98.94 80 SER A N 1
ATOM 580 C CA . SER A 1 80 ? 7.469 -18.219 -8.383 1 98.94 80 SER A CA 1
ATOM 581 C C . SER A 1 80 ? 7.133 -18.172 -6.891 1 98.94 80 SER A C 1
ATOM 583 O O . SER A 1 80 ? 7.883 -18.688 -6.066 1 98.94 80 SER A O 1
ATOM 585 N N . ALA A 1 81 ? 6.047 -17.516 -6.539 1 98.94 81 ALA A N 1
ATOM 586 C CA . ALA A 1 81 ? 5.633 -17.375 -5.145 1 98.94 81 ALA A CA 1
ATOM 587 C C . ALA A 1 81 ? 5.398 -18.734 -4.508 1 98.94 81 ALA A C 1
ATOM 589 O O . ALA A 1 81 ? 5.891 -19.016 -3.41 1 98.94 81 ALA A O 1
ATOM 590 N N . LEU A 1 82 ? 4.652 -19.594 -5.203 1 98.81 82 LEU A N 1
ATOM 591 C CA . LEU A 1 82 ? 4.355 -20.922 -4.668 1 98.81 82 LEU A CA 1
ATOM 592 C C . LEU A 1 82 ? 5.625 -21.75 -4.535 1 98.81 82 LEU A C 1
ATOM 594 O O . LEU A 1 82 ? 5.793 -22.484 -3.555 1 98.81 82 LEU A O 1
ATOM 598 N N . ALA A 1 83 ? 6.469 -21.625 -5.465 1 98.81 83 ALA A N 1
ATOM 599 C CA . ALA A 1 83 ? 7.734 -22.359 -5.434 1 98.81 83 ALA A CA 1
ATOM 600 C C . ALA A 1 83 ? 8.602 -21.906 -4.266 1 98.81 83 ALA A C 1
ATOM 602 O O . ALA A 1 83 ? 9.523 -22.609 -3.855 1 98.81 83 ALA A O 1
ATOM 603 N N . ASN A 1 84 ? 8.289 -20.75 -3.721 1 98.62 84 ASN A N 1
ATOM 604 C CA . ASN A 1 84 ? 9.109 -20.188 -2.652 1 98.62 84 ASN A CA 1
ATOM 605 C C . ASN A 1 84 ? 8.336 -20.094 -1.339 1 98.62 84 ASN A C 1
ATOM 607 O O . ASN A 1 84 ? 8.648 -19.281 -0.481 1 98.62 84 ASN A O 1
ATOM 611 N N . GLY A 1 85 ? 7.254 -20.812 -1.243 1 98 85 GLY A N 1
ATOM 612 C CA . GLY A 1 85 ? 6.68 -21.062 0.071 1 98 85 GLY A CA 1
ATOM 613 C C . GLY A 1 85 ? 5.398 -20.281 0.311 1 98 85 GLY A C 1
ATOM 614 O O . GLY A 1 85 ? 4.797 -20.375 1.384 1 98 85 GLY A O 1
ATOM 615 N N . ALA A 1 86 ? 5.016 -19.516 -0.663 1 98.75 86 ALA A N 1
ATOM 616 C CA . ALA A 1 86 ? 3.736 -18.828 -0.515 1 98.75 86 ALA A CA 1
ATOM 617 C C . ALA A 1 86 ? 2.57 -19.797 -0.559 1 98.75 86 ALA A C 1
ATOM 619 O O . ALA A 1 86 ? 2.715 -20.922 -1.048 1 98.75 86 ALA A O 1
ATOM 620 N N . LYS A 1 87 ? 1.467 -19.375 0.028 1 98.75 87 LYS A N 1
ATOM 621 C CA . LYS A 1 87 ? 0.237 -20.156 -0.017 1 98.75 87 LYS A CA 1
ATOM 622 C C . LYS A 1 87 ? -0.728 -19.609 -1.064 1 98.75 87 LYS A C 1
ATOM 624 O O . LYS A 1 87 ? -1.041 -18.406 -1.062 1 98.75 87 LYS A O 1
ATOM 629 N N . ASP A 1 88 ? -1.226 -20.484 -1.871 1 98.81 88 ASP A N 1
ATOM 630 C CA . ASP A 1 88 ? -2.18 -20.094 -2.902 1 98.81 88 ASP A CA 1
ATOM 631 C C . ASP A 1 88 ? -3.445 -19.5 -2.281 1 98.81 88 ASP A C 1
ATOM 633 O O . ASP A 1 88 ? -3.957 -20.016 -1.289 1 98.81 88 ASP A O 1
ATOM 637 N N . ASN A 1 89 ? -3.832 -18.453 -2.879 1 98.75 89 ASN A N 1
ATOM 638 C CA . ASN A 1 89 ? -5.078 -17.828 -2.459 1 98.75 89 ASN A CA 1
ATOM 639 C C . ASN A 1 89 ? -5.934 -17.406 -3.656 1 98.75 89 ASN A C 1
ATOM 641 O O . ASN A 1 89 ? -6.777 -16.531 -3.545 1 98.75 89 ASN A O 1
ATOM 645 N N . GLY A 1 90 ? -5.656 -17.922 -4.789 1 98.69 90 GLY A N 1
ATOM 646 C CA . GLY A 1 90 ? -6.336 -17.672 -6.047 1 98.69 90 GLY A CA 1
ATOM 647 C C . GLY A 1 90 ? -5.414 -17.75 -7.25 1 98.69 90 GLY A C 1
ATOM 648 O O . GLY A 1 90 ? -4.613 -16.844 -7.488 1 98.69 90 GLY A O 1
ATOM 649 N N . ALA A 1 91 ? -5.559 -18.859 -8 1 98.75 91 ALA A N 1
ATOM 650 C CA . ALA A 1 91 ? -4.703 -19.109 -9.156 1 98.75 91 ALA A CA 1
ATOM 651 C C . ALA A 1 91 ? -4.93 -18.047 -10.242 1 98.75 91 ALA A C 1
ATOM 653 O O . ALA A 1 91 ? -5.949 -17.359 -10.242 1 98.75 91 ALA A O 1
ATOM 654 N N . PRO A 1 92 ? -3.971 -17.906 -11.133 1 98.81 92 PRO A N 1
ATOM 655 C CA . PRO A 1 92 ? -4.148 -16.953 -12.234 1 98.81 92 PRO A CA 1
ATOM 656 C C . PRO A 1 92 ? -5.414 -17.219 -13.047 1 98.81 92 PRO A C 1
ATOM 658 O O . PRO A 1 92 ? -5.734 -18.375 -13.344 1 98.81 92 PRO A O 1
ATOM 661 N N . GLY A 1 93 ? -6.078 -16.141 -13.305 1 98.69 93 GLY A N 1
ATOM 662 C CA . GLY A 1 93 ? -7.301 -16.266 -14.086 1 98.69 93 GLY A CA 1
ATOM 663 C C . GLY A 1 93 ? -8.109 -14.977 -14.125 1 98.69 93 GLY A C 1
ATOM 664 O O . GLY A 1 93 ? -7.797 -14.016 -13.422 1 98.69 93 GLY A O 1
ATOM 665 N N . ILE A 1 94 ? -9.109 -14.93 -15 1 98.38 94 ILE A N 1
ATOM 666 C CA . ILE A 1 94 ? -9.992 -13.773 -15.133 1 98.38 94 ILE A CA 1
ATOM 667 C C . ILE A 1 94 ? -10.836 -13.617 -13.867 1 98.38 94 ILE A C 1
ATOM 669 O O . ILE A 1 94 ? -11.375 -14.602 -13.352 1 98.38 94 ILE A O 1
ATOM 673 N N . ARG A 1 95 ? -10.812 -12.43 -13.375 1 97.38 95 ARG A N 1
ATOM 674 C CA . ARG A 1 95 ? -11.695 -12.078 -12.266 1 97.38 95 ARG A CA 1
ATOM 675 C C . ARG A 1 95 ? -12.891 -11.273 -12.75 1 97.38 95 ARG A C 1
ATOM 677 O O . ARG A 1 95 ? -12.977 -10.07 -12.516 1 97.38 95 ARG A O 1
ATOM 684 N N . ALA A 1 96 ? -13.844 -11.914 -13.281 1 94.19 96 ALA A N 1
ATOM 685 C CA . ALA A 1 96 ? -14.969 -11.289 -13.977 1 94.19 96 ALA A CA 1
ATOM 686 C C . ALA A 1 96 ? -15.82 -10.469 -13.016 1 94.19 96 ALA A C 1
ATOM 688 O O . ALA A 1 96 ? -16.484 -9.516 -13.422 1 94.19 96 ALA A O 1
ATOM 689 N N . GLY A 1 97 ? -15.82 -10.859 -11.797 1 90.81 97 GLY A N 1
ATOM 690 C CA . GLY A 1 97 ? -16.562 -10.109 -10.797 1 90.81 97 GLY A CA 1
ATOM 691 C C . GLY A 1 97 ? -15.992 -8.727 -10.539 1 90.81 97 GLY A C 1
ATOM 692 O O . GLY A 1 97 ? -16.703 -7.84 -10.047 1 90.81 97 GLY A O 1
ATOM 693 N N . ILE A 1 98 ? -14.766 -8.586 -10.836 1 88.06 98 ILE A N 1
ATOM 694 C CA . ILE A 1 98 ? -14.125 -7.281 -10.688 1 88.06 98 ILE A CA 1
ATOM 695 C C . ILE A 1 98 ? -14.203 -6.512 -12 1 88.06 98 ILE A C 1
ATOM 697 O O . ILE A 1 98 ? -14.672 -5.371 -12.031 1 88.06 98 ILE A O 1
ATOM 701 N N . HIS A 1 99 ? -13.812 -7.078 -13.078 1 90.88 99 HIS A N 1
ATOM 702 C CA . HIS A 1 99 ? -13.828 -6.566 -14.445 1 90.88 99 HIS A CA 1
ATOM 703 C C . HIS A 1 99 ? -13.711 -7.699 -15.461 1 90.88 99 HIS A C 1
ATOM 705 O O . HIS A 1 99 ? -12.922 -8.625 -15.273 1 90.88 99 HIS A O 1
ATOM 711 N N . PRO A 1 100 ? -14.398 -7.625 -16.469 1 94.25 100 PRO A N 1
ATOM 712 C CA . PRO A 1 100 ? -14.422 -8.742 -17.406 1 94.25 100 PRO A CA 1
ATOM 713 C C . PRO A 1 100 ? -13.055 -9.023 -18.031 1 94.25 100 PRO A C 1
ATOM 715 O O . PRO A 1 100 ? -12.797 -10.133 -18.5 1 94.25 100 PRO A O 1
ATOM 718 N N . LYS A 1 101 ? -12.18 -8.148 -18.031 1 96.69 101 LYS A N 1
ATOM 719 C CA . LYS A 1 101 ? -10.875 -8.312 -18.672 1 96.69 101 LYS A CA 1
ATOM 720 C C . LYS A 1 101 ? -9.75 -8.328 -17.641 1 96.69 101 LYS A C 1
ATOM 722 O O . LYS A 1 101 ? -8.57 -8.258 -17.984 1 96.69 101 LYS A O 1
ATOM 727 N N . TYR A 1 102 ? -10.133 -8.375 -16.391 1 97 102 TYR A N 1
ATOM 728 C CA . TYR A 1 102 ? -9.117 -8.312 -15.344 1 97 102 TYR A CA 1
ATOM 729 C C . TYR A 1 102 ? -8.57 -9.703 -15.031 1 97 102 TYR A C 1
ATOM 731 O O . TYR A 1 102 ? -9.312 -10.578 -14.578 1 97 102 TYR A O 1
ATOM 739 N N . TYR A 1 103 ? -7.324 -9.922 -15.336 1 98.69 103 TYR A N 1
ATOM 740 C CA . TYR A 1 103 ? -6.586 -11.156 -15.086 1 98.69 103 TYR A CA 1
ATOM 741 C C . TYR A 1 103 ? -5.645 -10.992 -13.898 1 98.69 103 TYR A C 1
ATOM 743 O O . TYR A 1 103 ? -4.789 -10.109 -13.891 1 98.69 103 TYR A O 1
ATOM 751 N N . ALA A 1 104 ? -5.855 -11.891 -12.852 1 98.81 104 ALA A N 1
ATOM 752 C CA . ALA A 1 104 ? -5.098 -11.648 -11.625 1 98.81 104 ALA A CA 1
ATOM 753 C C . ALA A 1 104 ? -4.801 -12.953 -10.898 1 98.81 104 ALA A C 1
ATOM 755 O O . ALA A 1 104 ? -5.367 -14 -11.227 1 98.81 104 ALA A O 1
ATOM 756 N N . THR A 1 105 ? -3.922 -12.914 -9.977 1 98.88 105 THR A N 1
ATOM 757 C CA . THR A 1 105 ? -3.617 -13.984 -9.039 1 98.88 105 THR A CA 1
ATOM 758 C C . THR A 1 105 ? -3.459 -13.438 -7.625 1 98.88 105 THR A C 1
ATOM 760 O O . THR A 1 105 ? -3.213 -12.242 -7.441 1 98.88 105 THR A O 1
ATOM 763 N N . PHE A 1 106 ? -3.619 -14.328 -6.664 1 98.88 106 PHE A N 1
ATOM 764 C CA . PHE A 1 106 ? -3.518 -13.992 -5.25 1 98.88 106 PHE A CA 1
ATOM 765 C C . PHE A 1 106 ? -2.742 -15.07 -4.496 1 98.88 106 PHE A C 1
ATOM 767 O O . PHE A 1 106 ? -2.893 -16.266 -4.773 1 98.88 106 PHE A O 1
ATOM 774 N N . PHE A 1 107 ? -1.986 -14.648 -3.557 1 98.94 107 PHE A N 1
ATOM 775 C CA . PHE A 1 107 ? -1.307 -15.578 -2.664 1 98.94 107 PHE A CA 1
ATOM 776 C C . PHE A 1 107 ? -0.975 -14.906 -1.336 1 98.94 107 PHE A C 1
ATOM 778 O O . PHE A 1 107 ? -0.958 -13.68 -1.241 1 98.94 107 PHE A O 1
ATOM 785 N N . HIS A 1 108 ? -0.828 -15.703 -0.344 1 98.81 108 HIS A N 1
ATOM 786 C CA . HIS A 1 108 ? -0.309 -15.211 0.927 1 98.81 108 HIS A CA 1
ATOM 787 C C . HIS A 1 108 ? 1.208 -15.352 0.995 1 98.81 108 HIS A C 1
ATOM 789 O O . HIS A 1 108 ? 1.744 -16.438 0.799 1 98.81 108 HIS A O 1
ATOM 795 N N . ASP A 1 109 ? 1.896 -14.258 1.229 1 98.69 109 ASP A N 1
ATOM 796 C CA . ASP A 1 109 ? 3.342 -14.336 1.412 1 98.69 109 ASP A CA 1
ATOM 797 C C . ASP A 1 109 ? 3.695 -15.117 2.676 1 98.69 109 ASP A C 1
ATOM 799 O O . ASP A 1 109 ? 2.807 -15.539 3.42 1 98.69 109 ASP A O 1
ATOM 803 N N . PRO A 1 110 ? 4.938 -15.367 2.98 1 97.75 110 PRO A N 1
ATOM 804 C CA . PRO A 1 110 ? 5.324 -16.25 4.082 1 97.75 110 PRO A CA 1
ATOM 805 C C . PRO A 1 110 ? 4.902 -15.711 5.449 1 97.75 110 PRO A C 1
ATOM 807 O O . PRO A 1 110 ? 4.859 -16.453 6.426 1 97.75 110 PRO A O 1
ATOM 810 N N . VAL A 1 111 ? 4.617 -14.422 5.551 1 97.69 111 VAL A N 1
ATOM 811 C CA . VAL A 1 111 ? 4.297 -13.859 6.859 1 97.69 111 VAL A CA 1
ATOM 812 C C . VAL A 1 111 ? 2.82 -13.477 6.914 1 97.69 111 VAL A C 1
ATOM 814 O O . VAL A 1 111 ? 2.373 -12.836 7.867 1 97.69 111 VAL A O 1
ATOM 817 N N . GLY A 1 112 ? 2.102 -13.766 5.812 1 97.12 112 GLY A N 1
ATOM 818 C CA . GLY A 1 112 ? 0.655 -13.734 5.957 1 97.12 112 GLY A CA 1
ATOM 819 C C . GLY A 1 112 ? 0.002 -12.586 5.219 1 97.12 112 GLY A C 1
ATOM 820 O O . GLY A 1 112 ? -1.226 -12.469 5.191 1 97.12 112 GLY A O 1
ATOM 821 N N . ASN A 1 113 ? 0.738 -11.641 4.625 1 98.19 113 ASN A N 1
ATOM 822 C CA . ASN A 1 113 ? 0.122 -10.617 3.789 1 98.19 113 ASN A CA 1
ATOM 823 C C . ASN A 1 113 ? -0.518 -11.219 2.543 1 98.19 113 ASN A C 1
ATOM 825 O O . ASN A 1 113 ? 0.008 -12.18 1.972 1 98.19 113 ASN A O 1
ATOM 829 N N . ASN A 1 114 ? -1.635 -10.656 2.156 1 98.5 114 ASN A N 1
ATOM 830 C CA . ASN A 1 114 ? -2.258 -11.055 0.899 1 98.5 114 ASN A CA 1
ATOM 831 C C . ASN A 1 114 ? -1.704 -10.25 -0.278 1 98.5 114 ASN A C 1
ATOM 833 O O . ASN A 1 114 ? -1.887 -9.039 -0.348 1 98.5 114 ASN A O 1
ATOM 837 N N 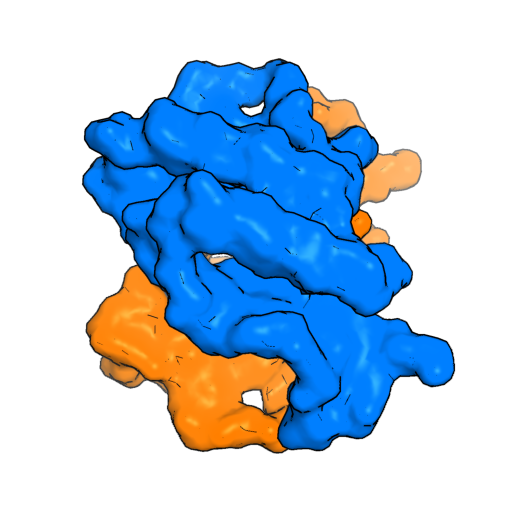. ILE A 1 115 ? -1.086 -10.93 -1.201 1 98.81 115 ILE A N 1
ATOM 838 C CA . ILE A 1 115 ? -0.47 -10.273 -2.35 1 98.81 115 ILE A CA 1
ATOM 839 C C . ILE A 1 115 ? -1.268 -10.586 -3.613 1 98.81 115 ILE A C 1
ATOM 841 O O . ILE A 1 115 ? -1.672 -11.727 -3.832 1 98.81 115 ILE A O 1
ATOM 845 N N . GLU A 1 116 ? -1.483 -9.594 -4.297 1 98.81 116 GLU A N 1
ATOM 846 C CA . GLU A 1 116 ? -2.168 -9.68 -5.582 1 98.81 116 GLU A CA 1
ATOM 847 C C . GLU A 1 116 ? -1.295 -9.141 -6.711 1 98.81 116 GLU A C 1
ATOM 849 O O . GLU A 1 116 ? -0.549 -8.18 -6.523 1 98.81 116 GLU A O 1
ATOM 854 N N . ALA A 1 117 ? -1.341 -9.766 -7.859 1 98.62 117 ALA A N 1
ATOM 855 C CA . ALA A 1 117 ? -0.82 -9.203 -9.102 1 98.62 117 ALA A CA 1
ATOM 856 C C . ALA A 1 117 ? -1.843 -9.328 -10.227 1 98.62 117 ALA A C 1
ATOM 858 O O . ALA A 1 117 ? -2.42 -10.398 -10.438 1 98.62 117 ALA A O 1
ATOM 859 N N . GLY A 1 118 ? -2.064 -8.227 -10.875 1 97.94 118 GLY A N 1
ATOM 860 C CA . GLY A 1 118 ? -3.1 -8.273 -11.898 1 97.94 118 GLY A CA 1
ATOM 861 C C . GLY A 1 118 ? -2.838 -7.316 -13.047 1 97.94 118 GLY A C 1
ATOM 862 O O . GLY A 1 118 ? -1.971 -6.445 -12.961 1 97.94 118 GLY A O 1
ATOM 863 N N . THR A 1 119 ? -3.586 -7.496 -14.172 1 97.38 119 THR A N 1
ATOM 864 C CA . THR A 1 119 ? -3.543 -6.66 -15.367 1 97.38 119 THR A CA 1
ATOM 865 C C . THR A 1 119 ? -4.871 -6.715 -16.109 1 97.38 119 THR A C 1
ATOM 867 O O . THR A 1 119 ? -5.617 -7.688 -15.992 1 97.38 119 THR A O 1
ATOM 870 N N . LEU A 1 120 ? -5.188 -5.68 -16.766 1 94.69 120 LEU A N 1
ATOM 871 C CA . LEU A 1 120 ? -6.301 -5.727 -17.703 1 94.69 120 LEU A CA 1
ATOM 872 C C . LEU A 1 120 ? -5.852 -6.289 -19.047 1 94.69 120 LEU A C 1
ATOM 874 O O . LEU A 1 120 ? -4.895 -5.789 -19.641 1 94.69 120 LEU A O 1
ATOM 878 N N . THR A 1 121 ? -6.531 -7.293 -19.5 1 91.81 121 THR A N 1
ATOM 879 C CA . THR A 1 121 ? -6.195 -7.906 -20.781 1 91.81 121 THR A CA 1
ATOM 880 C C . THR A 1 121 ? -6.672 -7.035 -21.938 1 91.81 121 THR A C 1
ATOM 882 O O . THR A 1 121 ? -7.594 -6.23 -21.781 1 91.81 121 THR A O 1
ATOM 885 N N . ALA A 1 122 ? -5.941 -7.176 -23.109 1 79.62 122 ALA A N 1
ATOM 886 C CA . ALA A 1 122 ? -6.352 -6.473 -24.328 1 79.62 122 ALA A CA 1
ATOM 887 C C . ALA A 1 122 ? -7.621 -7.082 -24.906 1 79.62 122 ALA A C 1
ATOM 889 O O . ALA A 1 122 ? -7.883 -8.273 -24.734 1 79.62 122 ALA A O 1
ATOM 890 N N . MET B 1 1 ? 5.105 2.834 -11.125 1 65.44 1 MET B N 1
ATOM 891 C CA . MET B 1 1 ? 4.438 2.545 -9.859 1 65.44 1 MET B CA 1
ATOM 892 C C . MET B 1 1 ? 3.699 1.212 -9.922 1 65.44 1 MET B C 1
ATOM 894 O O . MET B 1 1 ? 2.559 1.151 -10.383 1 65.44 1 MET B O 1
ATOM 898 N N . PRO B 1 2 ? 4.324 0.209 -9.617 1 85.06 2 PRO B N 1
ATOM 899 C CA . PRO B 1 2 ? 3.736 -1.12 -9.797 1 85.06 2 PRO B CA 1
ATOM 900 C C . PRO B 1 2 ? 2.611 -1.404 -8.797 1 85.06 2 PRO B C 1
ATOM 902 O O . PRO B 1 2 ? 1.848 -2.355 -8.984 1 85.06 2 PRO B O 1
ATOM 905 N N . ILE B 1 3 ? 2.547 -0.532 -7.867 1 94.31 3 ILE B N 1
ATOM 906 C CA . ILE B 1 3 ? 1.494 -0.826 -6.902 1 94.31 3 ILE B CA 1
ATOM 907 C C . ILE B 1 3 ? 0.161 -0.282 -7.41 1 94.31 3 ILE B C 1
ATOM 909 O O . ILE B 1 3 ? 0.029 0.917 -7.668 1 94.31 3 ILE B O 1
ATOM 913 N N . GLY B 1 4 ? -0.765 -1.129 -7.543 1 94.38 4 GLY B N 1
ATOM 914 C CA . GLY B 1 4 ? -2.1 -0.749 -7.98 1 94.38 4 GLY B CA 1
ATOM 915 C C . GLY B 1 4 ? -2.98 -0.258 -6.848 1 94.38 4 GLY B C 1
ATOM 916 O O . GLY B 1 4 ? -3.529 0.844 -6.91 1 94.38 4 GLY B O 1
ATOM 917 N N . HIS B 1 5 ? -3.166 -1.093 -5.875 1 96.75 5 HIS B N 1
AT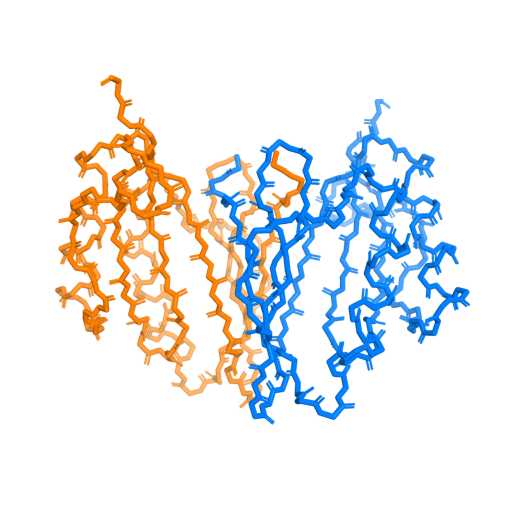OM 918 C CA . HIS B 1 5 ? -3.938 -0.698 -4.699 1 96.75 5 HIS B CA 1
ATOM 919 C C . HIS B 1 5 ? -3.441 -1.41 -3.447 1 96.75 5 HIS B C 1
ATOM 921 O O . HIS B 1 5 ? -2.688 -2.383 -3.539 1 96.75 5 HIS B O 1
ATOM 927 N N . VAL B 1 6 ? -3.82 -0.796 -2.348 1 98 6 VAL B N 1
ATOM 928 C CA . VAL B 1 6 ? -3.531 -1.366 -1.035 1 98 6 VAL B CA 1
ATOM 929 C C . VAL B 1 6 ? -4.82 -1.468 -0.222 1 98 6 VAL B C 1
ATOM 931 O O . VAL B 1 6 ? -5.691 -0.602 -0.319 1 98 6 VAL B O 1
ATOM 934 N N . LEU B 1 7 ? -4.945 -2.541 0.482 1 98.25 7 LEU B N 1
ATOM 935 C CA . LEU B 1 7 ? -6.051 -2.723 1.418 1 98.25 7 LEU B CA 1
ATOM 936 C C . LEU B 1 7 ? -5.535 -2.908 2.84 1 98.25 7 LEU B C 1
ATOM 938 O O . LEU B 1 7 ? -4.664 -3.748 3.084 1 98.25 7 LEU B O 1
ATOM 942 N N . LEU B 1 8 ? -5.98 -2.133 3.719 1 98.5 8 LEU B N 1
ATOM 943 C CA . LEU B 1 8 ? -5.664 -2.24 5.141 1 98.5 8 LEU B CA 1
ATOM 944 C C . LEU B 1 8 ? -6.875 -2.709 5.934 1 98.5 8 LEU B C 1
ATOM 946 O O . LEU B 1 8 ? -8.008 -2.307 5.648 1 98.5 8 LEU B O 1
ATOM 950 N N . HIS B 1 9 ? -6.613 -3.471 6.902 1 98.31 9 HIS B N 1
ATOM 951 C CA . HIS B 1 9 ? -7.641 -3.857 7.859 1 98.31 9 HIS B CA 1
ATOM 952 C C . HIS B 1 9 ? -7.828 -2.787 8.93 1 98.31 9 HIS B C 1
ATOM 954 O O . HIS B 1 9 ? -6.852 -2.186 9.391 1 98.31 9 HIS B O 1
ATOM 960 N N . VAL B 1 10 ? -9 -2.564 9.336 1 98.56 10 VAL B N 1
ATOM 961 C CA . VAL B 1 10 ? -9.352 -1.689 10.453 1 98.56 10 VAL B CA 1
ATOM 962 C C . VAL B 1 10 ? -10.258 -2.439 11.43 1 98.56 10 VAL B C 1
ATOM 964 O O . VAL B 1 10 ? -11.219 -3.09 11.016 1 98.56 10 VAL B O 1
ATOM 967 N N . ALA B 1 11 ? -9.875 -2.381 12.719 1 98.31 11 ALA B N 1
ATOM 968 C CA . ALA B 1 11 ? -10.727 -3.027 13.719 1 98.31 11 ALA B CA 1
ATOM 969 C C . ALA B 1 11 ? -12.172 -2.555 13.602 1 98.31 11 ALA B C 1
ATOM 971 O O . ALA B 1 11 ? -12.422 -1.368 13.375 1 98.31 11 ALA B O 1
ATOM 972 N N . LYS B 1 12 ? -13.109 -3.486 13.812 1 98.06 12 LYS B N 1
ATOM 973 C CA . LYS B 1 12 ? -14.531 -3.229 13.617 1 98.06 12 LYS B CA 1
ATOM 974 C C . LYS B 1 12 ? -14.984 -2.008 14.414 1 98.06 12 LYS B C 1
ATOM 976 O O . LYS B 1 12 ? -15.727 -1.166 13.906 1 98.06 12 LYS B O 1
ATOM 981 N N . ALA B 1 13 ? -14.484 -1.897 15.602 1 97.81 13 ALA B N 1
ATOM 982 C CA . ALA B 1 13 ? -14.906 -0.834 16.516 1 97.81 13 ALA B CA 1
ATOM 983 C C . ALA B 1 13 ? -14.453 0.532 16 1 97.81 13 ALA B C 1
ATOM 985 O O . ALA B 1 13 ? -15.078 1.552 16.312 1 97.81 13 ALA B O 1
ATOM 986 N N . ASP B 1 14 ? -13.477 0.559 15.203 1 98.5 14 ASP B N 1
ATOM 987 C CA . ASP B 1 14 ? -12.883 1.811 14.742 1 98.5 14 ASP B CA 1
ATOM 988 C C . ASP B 1 14 ? -13.211 2.074 13.273 1 98.5 14 ASP B C 1
ATOM 990 O O . ASP B 1 14 ? -12.766 3.07 12.703 1 98.5 14 ASP B O 1
ATOM 994 N N . PHE B 1 15 ? -13.984 1.186 12.633 1 98.56 15 PHE B N 1
ATOM 995 C CA . PHE B 1 15 ? -14.109 1.187 11.18 1 98.56 15 PHE B CA 1
ATOM 996 C C . PHE B 1 15 ? -14.828 2.441 10.703 1 98.56 15 PHE B C 1
ATOM 998 O O . PHE B 1 15 ? -14.312 3.17 9.852 1 98.56 15 PHE B O 1
ATOM 1005 N N . ALA B 1 16 ? -15.938 2.715 11.227 1 98.44 16 ALA B N 1
ATOM 1006 C CA . ALA B 1 16 ? -16.75 3.834 10.758 1 98.44 16 ALA B CA 1
ATOM 1007 C C . ALA B 1 16 ? -16.016 5.16 10.93 1 98.44 16 ALA B C 1
ATOM 1009 O O . ALA B 1 16 ? -15.914 5.945 9.992 1 98.44 16 ALA B O 1
ATOM 1010 N N . PRO B 1 17 ? -15.406 5.422 12.117 1 98.56 17 PRO B N 1
ATOM 1011 C CA . PRO B 1 17 ? -14.664 6.68 12.242 1 98.56 17 PRO B CA 1
ATOM 1012 C C . PRO B 1 17 ? -13.461 6.75 11.312 1 98.56 17 PRO B C 1
ATOM 1014 O O . PRO B 1 17 ? -13.102 7.836 10.836 1 98.56 17 PRO B O 1
ATOM 1017 N N . THR B 1 18 ? -12.82 5.656 11.078 1 98.75 18 THR B N 1
ATOM 1018 C CA . THR B 1 18 ? -11.672 5.637 10.172 1 98.75 18 THR B CA 1
ATOM 1019 C C . THR B 1 18 ? -12.109 5.934 8.742 1 98.75 18 THR B C 1
ATOM 1021 O O . THR B 1 18 ? -11.43 6.668 8.023 1 98.75 18 THR B O 1
ATOM 1024 N N . VAL B 1 19 ? -13.227 5.348 8.328 1 98.75 19 VAL B N 1
ATOM 1025 C CA . VAL B 1 19 ? -13.781 5.621 7.008 1 98.75 19 VAL B CA 1
ATOM 1026 C C . VAL B 1 19 ? -14.078 7.113 6.875 1 98.75 19 VAL B C 1
ATOM 1028 O O . VAL B 1 19 ? -13.758 7.73 5.855 1 98.75 19 VAL B O 1
ATOM 1031 N N . ALA B 1 20 ? -14.68 7.684 7.875 1 98.81 20 ALA B N 1
ATOM 1032 C CA . ALA B 1 20 ? -14.992 9.109 7.855 1 98.81 20 ALA B CA 1
ATOM 1033 C C . ALA B 1 20 ? -13.727 9.953 7.73 1 98.81 20 ALA B C 1
ATOM 1035 O O . ALA B 1 20 ? -13.695 10.922 6.977 1 98.81 20 ALA B O 1
ATOM 1036 N N . PHE B 1 21 ? -12.742 9.602 8.461 1 98.94 21 PHE B N 1
ATOM 1037 C CA . PHE B 1 21 ? -11.445 10.266 8.398 1 98.94 21 PHE B CA 1
ATOM 1038 C C . PHE B 1 21 ? -10.906 10.289 6.973 1 98.94 21 PHE B C 1
ATOM 1040 O O . PHE B 1 21 ? -10.609 11.352 6.434 1 98.94 21 PHE B O 1
ATOM 1047 N N . TYR B 1 22 ? -10.836 9.156 6.336 1 98.88 22 TYR B N 1
ATOM 1048 C CA . TYR B 1 22 ? -10.219 9.07 5.016 1 98.88 22 TYR B CA 1
ATOM 1049 C C . TYR B 1 22 ? -11.109 9.703 3.957 1 98.88 22 TYR B C 1
ATOM 1051 O O . TYR B 1 22 ? -10.617 10.266 2.979 1 98.88 22 TYR B O 1
ATOM 1059 N N . THR B 1 23 ? -12.461 9.617 4.164 1 98.81 23 THR B N 1
ATOM 1060 C CA . THR B 1 23 ? -13.391 10.266 3.246 1 98.81 23 THR B CA 1
ATOM 1061 C C . THR B 1 23 ? -13.102 11.766 3.158 1 98.81 23 THR B C 1
ATOM 1063 O O . THR B 1 23 ? -13.164 12.352 2.076 1 98.81 23 THR B O 1
ATOM 1066 N N . THR B 1 24 ? -12.766 12.297 4.258 1 98.81 24 THR B N 1
ATOM 1067 C CA . THR B 1 24 ? -12.492 13.734 4.32 1 98.81 24 THR B CA 1
ATOM 1068 C C . THR B 1 24 ? -11.07 14.031 3.854 1 98.81 24 THR B C 1
ATOM 1070 O O . THR B 1 24 ? -10.867 14.859 2.963 1 98.81 24 THR B O 1
ATOM 1073 N N . VAL B 1 25 ? -10.109 13.398 4.344 1 98.81 25 VAL B N 1
ATOM 1074 C CA . VAL B 1 25 ? -8.703 13.758 4.23 1 98.81 25 VAL B CA 1
ATOM 1075 C C . VAL B 1 25 ? -8.203 13.461 2.818 1 98.81 25 VAL B C 1
ATOM 1077 O O . VAL B 1 25 ? -7.422 14.234 2.256 1 98.81 25 VAL B O 1
ATOM 1080 N N . LEU B 1 26 ? -8.688 12.406 2.18 1 98.62 26 LEU B N 1
ATOM 1081 C CA . LEU B 1 26 ? -8.141 11.984 0.895 1 98.62 26 LEU B CA 1
ATOM 1082 C C . LEU B 1 26 ? -8.664 12.867 -0.236 1 98.62 26 LEU B C 1
ATOM 1084 O O . LEU B 1 26 ? -8.125 12.852 -1.344 1 98.62 26 LEU B O 1
ATOM 1088 N N . LYS B 1 27 ? -9.688 13.672 0.039 1 98.19 27 LYS B N 1
ATOM 1089 C CA . LYS B 1 27 ? -10.172 14.641 -0.949 1 98.19 27 LYS B CA 1
ATOM 1090 C C . LYS B 1 27 ? -9.07 15.625 -1.337 1 98.19 27 LYS B C 1
ATOM 1092 O O . LYS B 1 27 ? -9.031 16.109 -2.469 1 98.19 27 LYS B O 1
ATOM 1097 N N . THR B 1 28 ? -8.219 15.859 -0.421 1 98.31 28 THR B N 1
ATOM 1098 C CA . THR B 1 28 ? -7.137 16.797 -0.653 1 98.31 28 THR B CA 1
ATOM 1099 C C . THR B 1 28 ? -6.191 16.281 -1.735 1 98.31 28 THR B C 1
ATOM 1101 O O . THR B 1 28 ? -5.422 17.062 -2.312 1 98.31 28 THR B O 1
ATOM 1104 N N . LEU B 1 29 ? -6.258 15 -2.008 1 97.75 29 LEU B N 1
ATOM 1105 C CA . LEU B 1 29 ? -5.426 14.398 -3.041 1 97.75 29 LEU B CA 1
ATOM 1106 C C . LEU B 1 29 ? -6.258 14.039 -4.266 1 97.75 29 LEU B C 1
ATOM 1108 O O . LEU B 1 29 ? -5.77 13.367 -5.18 1 97.75 29 LEU B O 1
ATOM 1112 N N . GLY B 1 30 ? -7.52 14.352 -4.207 1 97 30 GLY B N 1
ATOM 1113 C CA . GLY B 1 30 ? -8.398 14.094 -5.336 1 97 30 GLY B CA 1
ATOM 1114 C C . GLY B 1 30 ? -9.047 12.727 -5.285 1 97 30 GLY B C 1
ATOM 1115 O O . GLY B 1 30 ? -9.695 12.305 -6.246 1 97 30 GLY B O 1
ATOM 1116 N N . LEU B 1 31 ? -8.852 12 -4.227 1 97.69 31 LEU B N 1
ATOM 1117 C CA . LEU B 1 31 ? -9.484 10.688 -4.086 1 97.69 31 LEU B CA 1
ATOM 1118 C C . LEU B 1 31 ? -10.883 10.828 -3.498 1 97.69 31 LEU B C 1
ATOM 1120 O O . LEU B 1 31 ? -11.141 11.719 -2.686 1 97.69 31 LEU B O 1
ATOM 1124 N N . GLN B 1 32 ? -11.703 9.914 -3.906 1 97.75 32 GLN B N 1
ATOM 1125 C CA . GLN B 1 32 ? -13.07 9.906 -3.402 1 97.75 32 GLN B CA 1
ATOM 1126 C C . GLN B 1 32 ? -13.484 8.5 -2.977 1 97.75 32 GLN B C 1
ATOM 1128 O O . GLN B 1 32 ? -12.922 7.508 -3.449 1 97.75 32 GLN B O 1
ATOM 1133 N N . LYS B 1 33 ? -14.445 8.469 -2.066 1 98 33 LYS B N 1
ATOM 1134 C CA . LYS B 1 33 ? -15.078 7.195 -1.739 1 98 33 LYS B CA 1
ATOM 1135 C C . LYS B 1 33 ? -15.828 6.629 -2.941 1 98 33 LYS B C 1
ATOM 1137 O O . LYS B 1 33 ? -16.594 7.344 -3.598 1 98 33 LYS B O 1
ATOM 1142 N N . LEU B 1 34 ? -15.562 5.391 -3.201 1 97.06 34 LEU B N 1
ATOM 1143 C CA . LEU B 1 34 ? -16.141 4.773 -4.391 1 97.06 34 LEU B CA 1
ATOM 1144 C C . LEU B 1 34 ? -17.328 3.893 -4.016 1 97.06 34 LEU B C 1
ATOM 1146 O O . LEU B 1 34 ? -17.344 3.262 -2.957 1 97.06 34 LEU B O 1
ATOM 1150 N N . PRO B 1 35 ? -18.297 3.771 -4.91 1 94.75 35 PRO B N 1
ATOM 1151 C CA . PRO B 1 35 ? -19.422 2.85 -4.688 1 94.75 35 PRO B CA 1
ATOM 1152 C C . PRO B 1 35 ? -19.078 1.411 -5.074 1 94.75 35 PRO B C 1
ATOM 1154 O O . PRO B 1 35 ? -18.016 1.15 -5.633 1 94.75 35 PRO B O 1
ATOM 1157 N N . GLY B 1 36 ? -19.938 0.479 -4.699 1 92.25 36 GLY B N 1
ATOM 1158 C CA . GLY B 1 36 ? -19.906 -0.867 -5.25 1 92.25 36 GLY B CA 1
ATOM 1159 C C . GLY B 1 36 ? -19.094 -1.833 -4.406 1 92.25 36 GLY B C 1
ATOM 1160 O O . GLY B 1 36 ? -18.734 -2.916 -4.871 1 92.25 36 GLY B O 1
ATOM 1161 N N . PHE B 1 37 ? -18.781 -1.477 -3.225 1 94.56 37 PHE B N 1
ATOM 1162 C CA . PHE B 1 37 ? -18.062 -2.375 -2.338 1 94.56 37 PHE B CA 1
ATOM 1163 C C . PHE B 1 37 ? -19 -3.076 -1.375 1 94.56 37 PHE B C 1
ATOM 1165 O O . PHE B 1 37 ? -20.016 -2.5 -0.957 1 94.56 37 PHE B O 1
ATOM 1172 N N . PRO B 1 38 ? -18.688 -4.289 -1.083 1 94.38 38 PRO B N 1
ATOM 1173 C CA . PRO B 1 38 ? -19.516 -4.988 -0.109 1 94.38 38 PRO B CA 1
ATOM 1174 C C . PRO B 1 38 ? -19.484 -4.34 1.272 1 94.38 38 PRO B C 1
ATOM 1176 O O . PRO B 1 38 ? -18.625 -3.508 1.548 1 94.38 38 PRO B O 1
ATOM 1179 N N . GLU B 1 39 ? -20.422 -4.758 2.08 1 94.69 39 GLU B N 1
ATOM 1180 C CA . GLU B 1 39 ? -20.438 -4.277 3.459 1 94.69 39 GLU B CA 1
ATOM 1181 C C . GLU B 1 39 ? -19.125 -4.574 4.168 1 94.69 39 GLU B C 1
ATOM 1183 O O . GLU B 1 39 ? -18.578 -5.664 4.027 1 94.69 39 GLU B O 1
ATOM 1188 N N . GLY B 1 40 ? -18.656 -3.641 4.906 1 97.5 40 GLY B N 1
ATOM 1189 C CA . GLY B 1 40 ? -17.422 -3.824 5.652 1 97.5 40 GLY B CA 1
ATOM 1190 C C . GLY B 1 40 ? -16.188 -3.514 4.84 1 97.5 40 GLY B C 1
ATOM 1191 O O . GLY B 1 40 ? -15.062 -3.711 5.309 1 97.5 40 GLY B O 1
ATOM 1192 N N . MET B 1 41 ? -16.422 -3.105 3.629 1 98.31 41 MET B N 1
ATOM 1193 C CA . MET B 1 41 ? -15.32 -2.715 2.758 1 98.31 41 MET B CA 1
ATOM 1194 C C . MET B 1 41 ? -15.594 -1.364 2.104 1 98.31 41 MET B C 1
ATOM 1196 O O . MET B 1 41 ? -16.719 -1.097 1.668 1 98.31 41 MET B O 1
ATOM 1200 N N . VAL B 1 42 ? -14.562 -0.476 2.107 1 98.62 42 VAL B N 1
ATOM 1201 C CA . VAL B 1 42 ? -14.688 0.838 1.488 1 98.62 42 VAL B CA 1
ATOM 1202 C C . VAL B 1 42 ? -13.453 1.137 0.64 1 98.62 42 VAL B C 1
ATOM 1204 O O . VAL B 1 42 ? -12.328 1.018 1.117 1 98.62 42 VAL B O 1
ATOM 1207 N N . GLY B 1 43 ? -13.68 1.494 -0.552 1 98.12 43 GLY B N 1
ATOM 1208 C CA . GLY B 1 43 ? -12.594 1.848 -1.454 1 98.12 43 GLY B CA 1
ATOM 1209 C C . GLY B 1 43 ? -12.531 3.332 -1.757 1 98.12 43 GLY B C 1
ATOM 1210 O O . GLY B 1 43 ? -13.562 3.998 -1.848 1 98.12 43 GLY B O 1
ATOM 1211 N N . PHE B 1 44 ? -11.344 3.82 -1.884 1 98.44 44 PHE B N 1
ATOM 1212 C CA . PHE B 1 44 ? -11.086 5.199 -2.289 1 98.44 44 PHE B CA 1
ATOM 1213 C C . PHE B 1 44 ? -10.25 5.238 -3.566 1 98.44 44 PHE B C 1
ATOM 1215 O O . PHE B 1 44 ? -9.352 4.418 -3.754 1 98.44 44 PHE B O 1
ATOM 1222 N N . GLY B 1 45 ? -10.539 6.152 -4.418 1 97.12 45 GLY B N 1
ATOM 1223 C CA . GLY B 1 45 ? -9.75 6.297 -5.633 1 97.12 45 GLY B CA 1
ATOM 1224 C C . GLY B 1 45 ? -10.281 7.371 -6.562 1 97.12 45 GLY B C 1
ATOM 1225 O O . GLY B 1 45 ? -11.172 8.133 -6.191 1 97.12 45 GLY B O 1
ATOM 1226 N N . THR B 1 46 ? -9.648 7.559 -7.727 1 92.31 46 THR B N 1
ATOM 1227 C CA . THR B 1 46 ? -10.055 8.5 -8.766 1 92.31 46 THR B CA 1
ATOM 1228 C C . THR B 1 46 ? -10.82 7.777 -9.875 1 92.31 46 THR B C 1
ATOM 1230 O O . THR B 1 46 ? -12.023 7.961 -10.023 1 92.31 46 THR B O 1
ATOM 1233 N N . ALA B 1 47 ? -10.219 6.887 -10.633 1 84.94 47 ALA B N 1
ATOM 1234 C CA . ALA B 1 47 ? -10.844 6.117 -11.703 1 84.94 47 ALA B CA 1
ATOM 1235 C C . ALA B 1 47 ? -11.125 4.688 -11.258 1 84.94 47 ALA B C 1
ATOM 1237 O O . ALA B 1 47 ? -11.953 3.996 -11.852 1 84.94 47 ALA B O 1
ATOM 1238 N N . GLY B 1 48 ? -10.523 4.195 -10.297 1 89.81 48 GLY B N 1
ATOM 1239 C CA . GLY B 1 48 ? -10.625 2.893 -9.656 1 89.81 48 GLY B CA 1
ATOM 1240 C C . GLY B 1 48 ? -10.047 2.871 -8.258 1 89.81 48 GLY B C 1
ATOM 1241 O O . GLY B 1 48 ? -9.508 3.875 -7.785 1 89.81 48 GLY B O 1
ATOM 1242 N N . PRO B 1 49 ? -10.273 1.727 -7.617 1 93.81 49 PRO B N 1
ATOM 1243 C CA . PRO B 1 49 ? -9.797 1.688 -6.234 1 93.81 49 PRO B CA 1
ATOM 1244 C C . PRO B 1 49 ? -8.273 1.753 -6.141 1 93.81 49 PRO B C 1
ATOM 1246 O O . PRO B 1 49 ? -7.57 1.063 -6.887 1 93.81 49 PRO B O 1
ATOM 1249 N N . GLU B 1 50 ? -7.785 2.551 -5.32 1 96.5 50 GLU B N 1
ATOM 1250 C CA . GLU B 1 50 ? -6.359 2.697 -5.043 1 96.5 50 GLU B CA 1
ATOM 1251 C C . GLU B 1 50 ? -6.043 2.361 -3.588 1 96.5 50 GLU B C 1
ATOM 1253 O O . GLU B 1 50 ? -5.031 1.716 -3.303 1 96.5 50 GLU B O 1
ATOM 1258 N N . PHE B 1 51 ? -6.879 2.783 -2.676 1 98.19 51 PHE B N 1
ATOM 1259 C CA . PHE B 1 51 ? -6.777 2.562 -1.237 1 98.19 51 PHE B CA 1
ATOM 1260 C C . PHE B 1 51 ? -8.078 1.983 -0.687 1 98.19 51 PHE B C 1
ATOM 1262 O O . PHE B 1 51 ? -9.148 2.564 -0.867 1 98.19 51 PHE B O 1
ATOM 1269 N N . VAL B 1 52 ? -7.984 0.858 -0.025 1 98.44 52 VAL B N 1
ATOM 1270 C CA . VAL B 1 52 ? -9.188 0.16 0.421 1 98.44 52 VAL B CA 1
ATOM 1271 C C . VAL B 1 52 ? -9.086 -0.141 1.914 1 98.44 52 VAL B C 1
ATOM 1273 O O . VAL B 1 52 ? -8.016 -0.515 2.408 1 98.44 52 VAL B O 1
ATOM 1276 N N . LEU B 1 53 ? -10.172 0.041 2.615 1 98.75 53 LEU B N 1
ATOM 1277 C CA . LEU B 1 53 ? -10.305 -0.36 4.012 1 98.75 53 LEU B CA 1
ATOM 1278 C C . LEU B 1 53 ? -11.219 -1.575 4.141 1 98.75 53 LEU B C 1
ATOM 1280 O O . LEU B 1 53 ? -12.234 -1.669 3.451 1 98.75 53 LEU B O 1
ATOM 1284 N N . LEU B 1 54 ? -10.867 -2.439 4.941 1 98.62 54 LEU B N 1
ATOM 1285 C CA . LEU B 1 54 ? -11.672 -3.621 5.246 1 98.62 54 LEU B CA 1
ATOM 1286 C C . LEU B 1 54 ? -11.836 -3.793 6.754 1 98.62 54 LEU B C 1
ATOM 1288 O O . LEU B 1 54 ? -10.844 -3.838 7.488 1 98.62 54 LEU B O 1
ATOM 1292 N N . SER B 1 55 ? -13.086 -3.869 7.152 1 98.56 55 SER B N 1
ATOM 1293 C CA . SER B 1 55 ? -13.352 -4.137 8.562 1 98.56 55 SER B CA 1
ATOM 1294 C C . SER B 1 55 ? -12.867 -5.523 8.961 1 98.56 55 SER B C 1
ATOM 1296 O O . SER B 1 55 ? -13.117 -6.504 8.266 1 98.56 55 SER B O 1
ATOM 1298 N N . GLY B 1 56 ? -12.133 -5.578 10.055 1 96.5 56 GLY B N 1
ATOM 1299 C CA . GLY B 1 56 ? -11.609 -6.844 10.547 1 96.5 56 GLY B CA 1
ATOM 1300 C C . GLY B 1 56 ? -11.461 -6.883 12.055 1 96.5 56 GLY B C 1
ATOM 1301 O O . GLY B 1 56 ? -12.047 -6.062 12.766 1 96.5 56 GLY B O 1
ATOM 1302 N N . GLU B 1 57 ? -10.758 -7.922 12.484 1 95.31 57 GLU B N 1
ATOM 1303 C CA . GLU B 1 57 ? -10.57 -8.094 13.922 1 95.31 57 GLU B CA 1
ATOM 1304 C C . GLU B 1 57 ? -9.523 -7.125 14.469 1 95.31 57 GLU B C 1
ATOM 1306 O O . GLU B 1 57 ? -9.672 -6.605 15.578 1 95.31 57 GLU B O 1
ATOM 1311 N N . LYS B 1 58 ? -8.5 -6.895 13.688 1 94.75 58 LYS B N 1
ATOM 1312 C CA . LYS B 1 58 ? -7.391 -6.043 14.102 1 94.75 58 LYS B CA 1
ATOM 1313 C C . LYS B 1 58 ? -7.047 -5.02 13.023 1 94.75 58 LYS B C 1
ATOM 1315 O O . LYS B 1 58 ? -7.395 -5.199 11.859 1 94.75 58 LYS B O 1
ATOM 1320 N N . THR B 1 59 ? -6.414 -3.98 13.43 1 95.94 59 THR B N 1
ATOM 1321 C CA . THR B 1 59 ? -5.938 -2.965 12.492 1 95.94 59 THR B CA 1
ATOM 1322 C C . THR B 1 59 ? -4.598 -3.369 11.891 1 95.94 59 THR B C 1
ATOM 1324 O O . THR B 1 59 ? -3.73 -3.898 12.594 1 95.94 59 THR B O 1
ATOM 1327 N N . SER B 1 60 ? -4.488 -3.178 10.617 1 96.12 60 SER B N 1
ATOM 1328 C CA . SER B 1 60 ? -3.18 -3.318 9.984 1 96.12 60 SER B CA 1
ATOM 1329 C C . SER B 1 60 ? -2.176 -2.326 10.562 1 96.12 60 SER B C 1
ATOM 1331 O O . SER B 1 60 ? 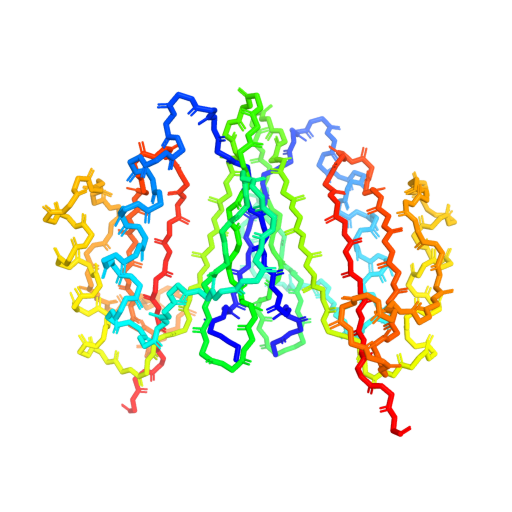-2.564 -1.315 11.156 1 96.12 60 SER B O 1
ATOM 1333 N N . ASN B 1 61 ? -0.976 -2.555 10.547 1 95 61 ASN B N 1
ATOM 1334 C CA . ASN B 1 61 ? 0.149 -1.66 10.797 1 95 61 ASN B CA 1
ATOM 1335 C C . ASN B 1 61 ? 1.03 -1.504 9.562 1 95 61 ASN B C 1
ATOM 1337 O O . ASN B 1 61 ? 1.832 -2.387 9.25 1 95 61 ASN B O 1
ATOM 1341 N N . ALA B 1 62 ? 0.819 -0.36 8.852 1 97.62 62 ALA B N 1
ATOM 1342 C CA . ALA B 1 62 ? 1.531 -0.171 7.586 1 97.62 62 ALA B CA 1
ATOM 1343 C C . ALA B 1 62 ? 1.888 1.298 7.371 1 97.62 62 ALA B C 1
ATOM 1345 O O . ALA B 1 62 ? 1.442 2.166 8.125 1 97.62 62 ALA B O 1
ATOM 1346 N N . HIS B 1 63 ? 2.795 1.519 6.559 1 98.06 63 HIS B N 1
ATOM 1347 C CA . HIS B 1 63 ? 3.09 2.83 5.988 1 98.06 63 HIS B CA 1
ATOM 1348 C C . HIS B 1 63 ? 2.619 2.922 4.543 1 98.06 63 HIS B C 1
ATOM 1350 O O . HIS B 1 63 ? 2.969 2.076 3.715 1 98.06 63 HIS B O 1
ATOM 1356 N N . VAL B 1 64 ? 1.799 3.883 4.215 1 98.38 64 VAL B N 1
ATOM 1357 C CA . VAL B 1 64 ? 1.32 4.113 2.855 1 98.38 64 VAL B CA 1
ATOM 1358 C C . VAL B 1 64 ? 1.688 5.527 2.412 1 98.38 64 VAL B C 1
ATOM 1360 O O . VAL B 1 64 ? 1.359 6.504 3.092 1 98.38 64 VAL B O 1
ATOM 1363 N N . ALA B 1 65 ? 2.381 5.594 1.307 1 97.81 65 ALA B N 1
ATOM 1364 C CA . ALA B 1 65 ? 2.766 6.883 0.74 1 97.81 65 ALA B CA 1
ATOM 1365 C C . ALA B 1 65 ? 1.944 7.199 -0.506 1 97.81 65 ALA B C 1
ATOM 1367 O O . ALA B 1 65 ? 1.975 6.449 -1.484 1 97.81 65 ALA B O 1
ATOM 1368 N N . PHE B 1 66 ? 1.276 8.305 -0.49 1 97.69 66 PHE B N 1
ATOM 1369 C CA . PHE B 1 66 ? 0.512 8.797 -1.63 1 97.69 66 PHE B CA 1
ATOM 1370 C C . PHE B 1 66 ? 1.322 9.812 -2.426 1 97.69 66 PHE B C 1
ATOM 1372 O O . PHE B 1 66 ? 2.137 10.547 -1.86 1 97.69 66 PHE B O 1
ATOM 1379 N N . GLN B 1 67 ? 1.033 9.805 -3.664 1 95.75 67 GLN B N 1
ATOM 1380 C CA . GLN B 1 67 ? 1.566 10.867 -4.516 1 95.75 67 GLN B CA 1
ATOM 1381 C C . GLN B 1 67 ? 0.676 12.102 -4.477 1 95.75 67 GLN B C 1
ATOM 1383 O O . GLN B 1 67 ? -0.542 12.008 -4.637 1 95.75 67 GLN B O 1
ATOM 1388 N N . ALA B 1 68 ? 1.269 13.172 -4.211 1 97.31 68 ALA B N 1
ATOM 1389 C CA . ALA B 1 68 ? 0.559 14.445 -4.258 1 97.31 68 ALA B CA 1
ATOM 1390 C C . ALA B 1 68 ? 0.87 15.203 -5.547 1 97.31 68 ALA B C 1
ATOM 1392 O O . ALA B 1 68 ? 1.999 15.164 -6.039 1 97.31 68 ALA B O 1
ATOM 1393 N N . ALA B 1 69 ? -0.088 15.922 -6.07 1 96.38 69 ALA B N 1
ATOM 1394 C CA . ALA B 1 69 ? 0.059 16.625 -7.344 1 96.38 69 ALA B CA 1
ATOM 1395 C C . ALA B 1 69 ? 1.07 17.766 -7.23 1 96.38 69 ALA B C 1
ATOM 1397 O O . ALA B 1 69 ? 1.754 18.094 -8.203 1 96.38 69 ALA B O 1
ATOM 1398 N N . ASP B 1 70 ? 1.109 18.375 -6.109 1 97.44 70 ASP B N 1
ATOM 1399 C CA . ASP B 1 70 ? 1.999 19.516 -5.871 1 97.44 70 ASP B CA 1
ATOM 1400 C C . ASP B 1 70 ? 2.154 19.781 -4.379 1 97.44 70 ASP B C 1
ATOM 1402 O O . ASP B 1 70 ? 1.581 19.078 -3.549 1 97.44 70 ASP B O 1
ATOM 1406 N N . THR B 1 71 ? 2.969 20.875 -4.047 1 98.44 71 THR B N 1
ATOM 1407 C CA . THR B 1 71 ? 3.271 21.172 -2.652 1 98.44 71 THR B CA 1
ATOM 1408 C C . THR B 1 71 ? 2.021 21.641 -1.917 1 98.44 71 THR B C 1
ATOM 1410 O O . THR B 1 71 ? 1.864 21.391 -0.721 1 98.44 71 THR B O 1
ATOM 1413 N N . SER B 1 72 ? 1.131 22.266 -2.613 1 98.69 72 SER B N 1
ATOM 1414 C CA . SER B 1 72 ? -0.114 22.719 -1.994 1 98.69 72 SER B CA 1
ATOM 1415 C C . SER B 1 72 ? -0.956 21.531 -1.53 1 98.69 72 SER B C 1
ATOM 1417 O O . SER B 1 72 ? -1.573 21.578 -0.465 1 98.69 72 SER B O 1
ATOM 1419 N N . ALA B 1 73 ? -1.029 20.484 -2.299 1 98.5 73 ALA B N 1
ATOM 1420 C CA . ALA B 1 73 ? -1.754 19.266 -1.926 1 98.5 73 ALA B CA 1
ATOM 1421 C C . ALA B 1 73 ? -1.135 18.609 -0.694 1 98.5 73 ALA B C 1
ATOM 1423 O O . ALA B 1 73 ? -1.848 18.078 0.158 1 98.5 73 ALA B O 1
ATOM 1424 N N . VAL B 1 74 ? 0.191 18.656 -0.617 1 98.81 74 VAL B N 1
ATOM 1425 C CA . VAL B 1 74 ? 0.895 18.109 0.543 1 98.81 74 VAL B CA 1
ATOM 1426 C C . VAL B 1 74 ? 0.494 18.891 1.796 1 98.81 74 VAL B C 1
ATOM 1428 O O . VAL B 1 74 ? 0.176 18.297 2.826 1 98.81 74 VAL B O 1
ATOM 1431 N N . ASP B 1 75 ? 0.527 20.219 1.668 1 98.94 75 ASP B N 1
ATOM 1432 C CA . ASP B 1 75 ? 0.132 21.062 2.799 1 98.94 75 ASP B CA 1
ATOM 1433 C C . ASP B 1 75 ? -1.316 20.797 3.199 1 98.94 75 ASP B C 1
ATOM 1435 O O . ASP B 1 75 ? -1.629 20.703 4.387 1 98.94 75 ASP B O 1
ATOM 1439 N N . ALA B 1 76 ? -2.148 20.672 2.256 1 98.88 76 ALA B N 1
ATOM 1440 C CA . ALA B 1 76 ? -3.584 20.531 2.48 1 98.88 76 ALA B CA 1
ATOM 1441 C C . ALA B 1 76 ? -3.9 19.234 3.205 1 98.88 76 ALA B C 1
ATOM 1443 O O . ALA B 1 76 ? -4.73 19.203 4.117 1 98.88 76 ALA B O 1
ATOM 1444 N N . ILE B 1 77 ? -3.326 18.156 2.811 1 98.88 77 ILE B N 1
ATOM 1445 C CA . ILE B 1 77 ? -3.664 16.875 3.439 1 98.88 77 ILE B CA 1
ATOM 1446 C C . ILE B 1 77 ? -3.158 16.859 4.879 1 98.88 77 ILE B C 1
ATOM 1448 O O . ILE B 1 77 ? -3.803 16.297 5.766 1 98.88 77 ILE B O 1
ATOM 1452 N N . HIS B 1 78 ? -1.994 17.453 5.094 1 98.94 78 HIS B N 1
ATOM 1453 C CA . HIS B 1 78 ? -1.475 17.516 6.453 1 98.94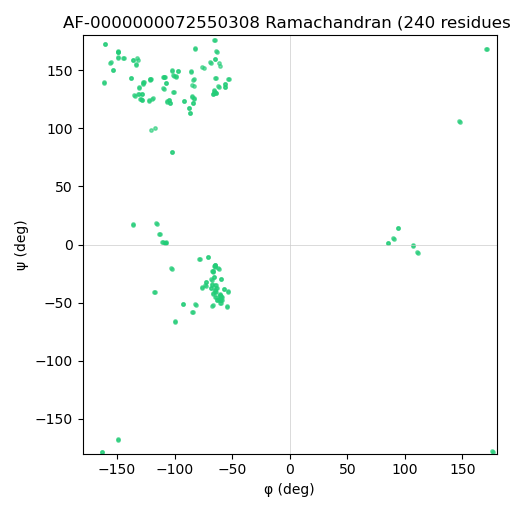 78 HIS B CA 1
ATOM 1454 C C . HIS B 1 78 ? -2.432 18.281 7.371 1 98.94 78 HIS B C 1
ATOM 1456 O O . HIS B 1 78 ? -2.793 17.781 8.438 1 98.94 78 HIS B O 1
ATOM 1462 N N . SER B 1 79 ? -2.812 19.422 6.922 1 98.88 79 SER B N 1
ATOM 1463 C CA . SER B 1 79 ? -3.734 20.25 7.695 1 98.88 79 SER B CA 1
ATOM 1464 C C . SER B 1 79 ? -5.059 19.531 7.926 1 98.88 79 SER B C 1
ATOM 1466 O O . SER B 1 79 ? -5.578 19.516 9.047 1 98.88 79 SER B O 1
ATOM 1468 N N . SER B 1 80 ? -5.605 18.969 6.918 1 98.94 80 SER B N 1
ATOM 1469 C CA . SER B 1 80 ? -6.867 18.25 7.016 1 98.94 80 SER B CA 1
ATOM 1470 C C . SER B 1 80 ? -6.754 17.078 7.984 1 98.94 80 SER B C 1
ATOM 1472 O O . SER B 1 80 ? -7.652 16.844 8.797 1 98.94 80 SER B O 1
ATOM 1474 N N . ALA B 1 81 ? -5.688 16.297 7.871 1 98.94 81 ALA B N 1
ATOM 1475 C CA . ALA B 1 81 ? -5.477 15.133 8.719 1 98.94 81 ALA B CA 1
ATOM 1476 C C . ALA B 1 81 ? -5.43 15.531 10.195 1 98.94 81 ALA B C 1
ATOM 1478 O O . ALA B 1 81 ? -6.098 14.914 11.031 1 98.94 81 ALA B O 1
ATOM 1479 N N . LEU B 1 82 ? -4.652 16.562 10.5 1 98.81 82 LEU B N 1
ATOM 1480 C CA . LEU B 1 82 ? -4.523 17.016 11.883 1 98.81 82 LEU B CA 1
ATOM 1481 C C . LEU B 1 82 ? -5.852 17.547 12.414 1 98.81 82 LEU B C 1
ATOM 1483 O O . LEU B 1 82 ? -6.211 17.297 13.562 1 98.81 82 LEU B O 1
ATOM 1487 N N . ALA B 1 83 ? -6.539 18.219 11.602 1 98.81 83 ALA B N 1
ATOM 1488 C CA . ALA B 1 83 ? -7.844 18.75 11.984 1 98.81 83 ALA B CA 1
ATOM 1489 C C . ALA B 1 83 ? -8.844 17.641 12.258 1 98.81 83 ALA B C 1
ATOM 1491 O O . ALA B 1 83 ? -9.867 17.859 12.914 1 98.81 83 ALA B O 1
ATOM 1492 N N . ASN B 1 84 ? -8.531 16.453 11.781 1 98.69 84 ASN B N 1
ATOM 1493 C CA . ASN B 1 84 ? -9.469 15.344 11.922 1 98.69 84 ASN B CA 1
ATOM 1494 C C . ASN B 1 84 ? -8.898 14.234 12.805 1 98.69 84 ASN B C 1
ATOM 1496 O O . ASN B 1 84 ? -9.281 13.07 12.68 1 98.69 84 ASN B O 1
ATOM 1500 N N . GLY B 1 85 ? -7.914 14.555 13.57 1 98.06 85 GLY B N 1
ATOM 1501 C CA . GLY B 1 85 ? -7.566 13.664 14.672 1 98.06 85 GLY B CA 1
ATOM 1502 C C . GLY B 1 85 ? -6.281 12.898 14.438 1 98.06 85 GLY B C 1
ATOM 1503 O O . GLY B 1 85 ? -5.863 12.102 15.281 1 98.06 85 GLY B O 1
ATOM 1504 N N . ALA B 1 86 ? -5.688 13.109 13.297 1 98.81 86 ALA B N 1
ATOM 1505 C CA . ALA B 1 86 ? -4.398 12.469 13.062 1 98.81 86 ALA B CA 1
ATOM 1506 C C . ALA B 1 86 ? -3.314 13.07 13.953 1 98.81 86 ALA B C 1
ATOM 1508 O O . ALA B 1 86 ? -3.467 14.188 14.461 1 98.81 86 ALA B O 1
ATOM 1509 N N . LYS B 1 87 ? -2.287 12.273 14.164 1 98.75 87 LYS B N 1
ATOM 1510 C CA . LYS B 1 87 ? -1.123 12.742 14.906 1 98.75 87 LYS B CA 1
ATOM 1511 C C . LYS B 1 87 ? 0.022 13.109 13.969 1 98.75 87 LYS B C 1
ATOM 1513 O O . LYS B 1 87 ? 0.416 12.305 13.117 1 98.75 87 LYS B O 1
ATOM 1518 N N . ASP B 1 88 ? 0.575 14.258 14.188 1 98.81 88 ASP B N 1
ATOM 1519 C CA . ASP B 1 88 ? 1.698 14.711 13.367 1 98.81 88 ASP B CA 1
ATOM 1520 C C . ASP B 1 88 ? 2.893 13.766 13.516 1 98.81 88 ASP B C 1
ATOM 1522 O O . ASP B 1 88 ? 3.211 13.32 14.617 1 98.81 88 ASP B O 1
ATOM 1526 N N . ASN B 1 89 ? 3.439 13.508 12.398 1 98.75 89 ASN B N 1
ATOM 1527 C CA . ASN B 1 89 ? 4.652 12.695 12.383 1 98.75 89 ASN B CA 1
ATOM 1528 C C . ASN B 1 89 ? 5.699 13.266 11.43 1 98.75 89 ASN B C 1
ATOM 1530 O O . ASN B 1 89 ? 6.574 12.539 10.961 1 98.75 89 ASN B O 1
ATOM 1534 N N . GLY B 1 90 ? 5.559 14.469 11.062 1 98.69 90 GLY B N 1
ATOM 1535 C CA . GLY B 1 90 ? 6.434 15.203 10.156 1 98.69 90 GLY B CA 1
ATOM 1536 C C . GLY B 1 90 ? 5.695 16.219 9.312 1 98.69 90 GLY B C 1
ATOM 1537 O O . GLY B 1 90 ? 5.004 15.859 8.352 1 98.69 90 GLY B O 1
ATOM 1538 N N . ALA B 1 91 ? 5.879 17.484 9.672 1 98.75 91 ALA B N 1
ATOM 1539 C CA . ALA B 1 91 ? 5.195 18.578 8.992 1 98.75 91 ALA B CA 1
ATOM 1540 C C . ALA B 1 91 ? 5.652 18.688 7.539 1 98.75 91 ALA B C 1
ATOM 1542 O O . ALA B 1 91 ? 6.707 18.172 7.172 1 98.75 91 ALA B O 1
ATOM 1543 N N . PRO B 1 92 ? 4.844 19.328 6.719 1 98.81 92 PRO B N 1
ATOM 1544 C CA . PRO B 1 92 ? 5.25 19.516 5.324 1 98.81 92 PRO B CA 1
ATOM 1545 C C . PRO B 1 92 ? 6.602 20.219 5.191 1 98.81 92 PRO B C 1
ATOM 1547 O O . PRO B 1 92 ? 6.879 21.172 5.914 1 98.81 92 PRO B O 1
ATOM 1550 N N . GLY B 1 93 ? 7.363 19.656 4.32 1 98.69 93 GLY B N 1
ATOM 1551 C CA . GLY B 1 93 ? 8.672 20.25 4.094 1 98.69 93 GLY B CA 1
ATOM 1552 C C . GLY B 1 93 ? 9.562 19.391 3.219 1 98.69 93 GLY B C 1
ATOM 1553 O O . GLY B 1 93 ? 9.219 18.25 2.9 1 98.69 93 GLY B O 1
ATOM 1554 N N . ILE B 1 94 ? 10.68 19.938 2.76 1 98.38 94 ILE B N 1
ATOM 1555 C CA . ILE B 1 94 ? 11.648 19.234 1.937 1 98.38 94 ILE B CA 1
ATOM 1556 C C . ILE B 1 94 ? 12.305 18.125 2.758 1 98.38 94 ILE B C 1
ATOM 1558 O O . ILE B 1 94 ? 12.711 18.344 3.902 1 98.38 94 ILE B O 1
ATOM 1562 N N . ARG B 1 95 ? 12.289 16.969 2.174 1 97.38 95 ARG B N 1
ATOM 1563 C CA . ARG B 1 95 ? 13.016 15.844 2.754 1 97.38 95 ARG B CA 1
ATOM 1564 C C . ARG B 1 95 ? 14.328 15.602 2.014 1 97.38 95 ARG B C 1
ATOM 1566 O O . ARG B 1 95 ? 14.453 14.625 1.275 1 97.38 95 ARG B O 1
ATOM 1573 N N . ALA B 1 96 ? 15.297 16.359 2.297 1 94.19 96 ALA B N 1
ATOM 1574 C CA . ALA B 1 96 ? 16.547 16.391 1.545 1 94.19 96 ALA B CA 1
ATOM 1575 C C . ALA B 1 96 ? 17.312 15.078 1.674 1 94.19 96 ALA B C 1
ATOM 1577 O O . ALA B 1 96 ? 18.094 14.711 0.792 1 94.19 96 ALA B O 1
ATOM 1578 N N . GLY B 1 97 ? 17.109 14.414 2.752 1 90.75 97 GLY B N 1
ATOM 1579 C CA . GLY B 1 97 ? 17.75 13.125 2.943 1 90.75 97 GLY B CA 1
ATOM 1580 C C . GLY B 1 97 ? 17.25 12.055 1.991 1 90.75 97 GLY B C 1
ATOM 1581 O O . GLY B 1 97 ? 17.938 11.062 1.737 1 90.75 97 GLY B O 1
ATOM 1582 N N . ILE B 1 98 ? 16.078 12.266 1.507 1 88.06 98 ILE B N 1
ATOM 1583 C CA . ILE B 1 98 ? 15.516 11.344 0.532 1 88.06 98 ILE B CA 1
ATOM 1584 C C . ILE B 1 98 ? 15.836 11.82 -0.882 1 88.06 98 ILE B C 1
ATOM 1586 O O . ILE B 1 98 ? 16.391 11.062 -1.689 1 88.06 98 ILE B O 1
ATOM 1590 N N . HIS B 1 99 ? 15.578 13.031 -1.208 1 90.75 99 HIS B N 1
ATOM 1591 C CA . HIS B 1 99 ? 15.828 13.719 -2.469 1 90.75 99 HIS B CA 1
ATOM 1592 C C . HIS B 1 99 ? 15.789 15.234 -2.287 1 90.75 99 HIS B C 1
ATOM 1594 O O . HIS B 1 99 ? 14.914 15.758 -1.589 1 90.75 99 HIS B O 1
ATOM 1600 N N . PRO B 1 100 ? 16.625 15.891 -2.871 1 94.25 100 PRO B N 1
ATOM 1601 C CA . PRO B 1 100 ? 16.703 17.328 -2.635 1 94.25 100 PRO B CA 1
ATOM 1602 C C . PRO B 1 100 ? 15.43 18.078 -3.018 1 94.25 100 PRO B C 1
ATOM 1604 O O . PRO B 1 100 ? 15.172 19.172 -2.51 1 94.25 100 PRO B O 1
ATOM 1607 N N . LYS B 1 101 ? 14.625 17.562 -3.824 1 96.75 101 LYS B N 1
ATOM 1608 C CA . LYS B 1 101 ? 13.422 18.234 -4.305 1 96.75 101 LYS B CA 1
ATOM 1609 C C . LYS B 1 101 ? 12.164 17.547 -3.799 1 96.75 101 LYS B C 1
ATOM 1611 O O . LYS B 1 101 ? 11.062 17.844 -4.254 1 96.75 101 LYS B O 1
ATOM 1616 N N . TYR B 1 102 ? 12.352 16.609 -2.896 1 97 102 TYR B N 1
ATOM 1617 C CA . TYR B 1 102 ? 11.195 15.852 -2.426 1 97 102 TYR B CA 1
ATOM 1618 C C . TYR B 1 102 ? 10.516 16.562 -1.264 1 97 102 TYR B C 1
ATOM 1620 O O . TYR B 1 102 ? 11.117 16.75 -0.202 1 97 102 TYR B O 1
ATOM 1628 N N . TYR B 1 103 ? 9.312 17.031 -1.484 1 98.69 103 TYR B N 1
ATOM 1629 C CA . TYR B 1 103 ? 8.469 17.703 -0.505 1 98.69 103 TYR B CA 1
ATOM 1630 C C . TYR B 1 103 ? 7.371 16.781 -0.004 1 98.69 103 TYR B C 1
ATOM 1632 O O . TYR B 1 103 ? 6.586 16.25 -0.796 1 98.69 103 TYR B O 1
ATOM 1640 N N . ALA B 1 104 ? 7.367 16.562 1.369 1 98.81 104 ALA B N 1
ATOM 1641 C CA . ALA B 1 104 ? 6.453 15.531 1.857 1 98.81 104 ALA B CA 1
ATOM 1642 C C . ALA B 1 104 ? 5.965 15.852 3.266 1 98.81 104 ALA B C 1
ATOM 1644 O O . ALA B 1 104 ? 6.5 16.75 3.926 1 98.81 104 ALA B O 1
ATOM 1645 N N . THR B 1 105 ? 4.961 15.195 3.693 1 98.88 105 THR B N 1
ATOM 1646 C CA . THR B 1 105 ? 4.449 15.219 5.059 1 98.88 105 THR B CA 1
ATOM 1647 C C . THR B 1 105 ? 4.117 13.805 5.531 1 98.88 105 THR B C 1
ATOM 1649 O O . THR B 1 105 ? 3.924 12.898 4.715 1 98.88 105 THR B O 1
ATOM 1652 N N . PHE B 1 106 ? 4.078 13.656 6.84 1 98.88 106 PHE B N 1
ATOM 1653 C CA . PHE B 1 106 ? 3.791 12.375 7.488 1 98.88 106 PHE B CA 1
ATOM 1654 C C . PHE B 1 106 ? 2.844 12.57 8.664 1 98.88 106 PHE B C 1
ATOM 1656 O O . PHE B 1 106 ? 2.953 13.547 9.406 1 98.88 106 PHE B O 1
ATOM 1663 N N . PHE B 1 107 ? 1.988 11.648 8.828 1 98.88 107 PHE B N 1
ATOM 1664 C CA . PHE B 1 107 ? 1.124 11.633 10.008 1 98.88 107 PHE B CA 1
ATOM 1665 C C . PHE B 1 107 ? 0.646 10.211 10.305 1 98.88 107 PHE B C 1
ATOM 1667 O O . PHE B 1 107 ? 0.697 9.336 9.445 1 98.88 107 PHE B O 1
ATOM 1674 N N . HIS B 1 108 ? 0.292 10 11.523 1 98.81 108 HIS B N 1
ATOM 1675 C CA . HIS B 1 108 ? -0.378 8.758 11.891 1 98.81 108 HIS B CA 1
ATOM 1676 C C . HIS B 1 108 ? -1.894 8.906 11.82 1 98.81 108 HIS B C 1
ATOM 1678 O O . HIS B 1 108 ? -2.465 9.812 12.438 1 98.81 108 HIS B O 1
ATOM 1684 N N . ASP B 1 109 ? -2.531 8.062 11.039 1 98.69 109 ASP B N 1
ATOM 1685 C CA . ASP B 1 109 ? -3.99 8.078 11.008 1 98.69 109 ASP B CA 1
ATOM 1686 C C . ASP B 1 109 ? -4.578 7.68 12.352 1 98.69 109 ASP B C 1
ATOM 1688 O O . ASP B 1 109 ? -3.844 7.332 13.281 1 98.69 109 ASP B O 1
ATOM 1692 N N . PRO B 1 110 ? -5.867 7.715 12.555 1 97.94 110 PRO B N 1
ATOM 1693 C CA . PRO B 1 110 ? -6.469 7.5 13.875 1 97.94 110 PRO B CA 1
ATOM 1694 C C . PRO B 1 110 ? -6.234 6.09 14.406 1 97.94 110 PRO B C 1
ATOM 1696 O O . PRO B 1 110 ? -6.398 5.848 15.609 1 97.94 110 PRO B O 1
ATOM 1699 N N . VAL B 1 111 ? -5.883 5.148 13.555 1 97.81 111 VAL B N 1
ATOM 1700 C CA . VAL B 1 111 ? -5.734 3.775 14.023 1 97.81 111 VAL B CA 1
ATOM 1701 C C . VAL B 1 111 ? -4.262 3.373 13.992 1 97.81 111 VAL B C 1
ATOM 1703 O O . VAL B 1 111 ? -3.926 2.201 14.18 1 97.81 111 VAL B O 1
ATOM 1706 N N . GLY B 1 112 ? -3.402 4.328 13.594 1 97.19 112 GLY B N 1
ATOM 1707 C CA . GLY B 1 112 ? -1.995 4.094 13.883 1 97.19 112 GLY B CA 1
ATOM 1708 C C . GLY B 1 112 ? -1.164 3.844 12.641 1 97.19 112 GLY B C 1
ATOM 1709 O O . GLY B 1 112 ? 0.058 3.709 12.719 1 97.19 112 GLY B O 1
ATOM 1710 N N . ASN B 1 113 ? -1.737 3.711 11.438 1 98.19 113 ASN B N 1
ATOM 1711 C CA . ASN B 1 113 ? -0.938 3.623 10.227 1 98.19 113 ASN B CA 1
ATOM 1712 C C . ASN B 1 113 ? -0.158 4.91 9.969 1 98.19 113 ASN B C 1
ATOM 1714 O O . ASN B 1 113 ? -0.654 6.004 10.242 1 98.19 113 ASN B O 1
ATOM 1718 N N . ASN B 1 114 ? 1.036 4.738 9.461 1 98.5 114 ASN B N 1
ATOM 1719 C CA . ASN B 1 114 ? 1.818 5.898 9.047 1 98.5 114 ASN B CA 1
ATOM 1720 C C . ASN B 1 114 ? 1.508 6.301 7.605 1 98.5 114 ASN B C 1
ATOM 1722 O O . ASN B 1 114 ? 1.789 5.543 6.672 1 98.5 114 ASN B O 1
ATOM 1726 N N . ILE B 1 115 ? 0.993 7.477 7.426 1 98.81 115 ILE B N 1
ATOM 1727 C CA . ILE B 1 115 ? 0.602 7.953 6.102 1 98.81 115 ILE B CA 1
ATOM 1728 C C . ILE B 1 115 ? 1.556 9.055 5.648 1 98.81 115 ILE B C 1
ATOM 1730 O O . ILE B 1 115 ? 1.911 9.938 6.43 1 98.81 115 ILE B O 1
ATOM 1734 N N . GLU B 1 116 ? 1.931 8.914 4.488 1 98.81 116 GLU B N 1
ATOM 1735 C CA . GLU B 1 116 ? 2.793 9.891 3.834 1 98.81 116 GLU B CA 1
ATOM 1736 C C . GLU B 1 116 ? 2.137 10.453 2.576 1 98.81 116 GLU B C 1
ATOM 1738 O O . GLU B 1 116 ? 1.433 9.734 1.864 1 98.81 116 GLU B O 1
ATOM 1743 N N . ALA B 1 117 ? 2.32 11.711 2.307 1 98.69 117 ALA B N 1
ATOM 1744 C CA . ALA B 1 117 ? 2.029 12.312 1.011 1 98.69 117 ALA B CA 1
ATOM 1745 C C . ALA B 1 117 ? 3.195 13.172 0.533 1 98.69 117 ALA B C 1
ATOM 1747 O O . ALA B 1 117 ? 3.723 13.992 1.291 1 98.69 117 ALA B O 1
ATOM 1748 N N . GLY B 1 118 ? 3.588 12.93 -0.671 1 97.94 118 GLY B N 1
ATOM 1749 C CA . GLY B 1 118 ? 4.758 13.656 -1.143 1 97.94 118 GLY B CA 1
ATOM 1750 C C . GLY B 1 118 ? 4.734 13.914 -2.637 1 97.94 118 GLY B C 1
ATOM 1751 O O . GLY B 1 118 ? 3.922 13.344 -3.361 1 97.94 118 GLY B O 1
ATOM 1752 N N . THR B 1 119 ? 5.625 14.828 -3.113 1 97.38 119 THR B N 1
ATOM 1753 C CA . THR B 1 119 ? 5.816 15.188 -4.516 1 97.38 119 THR B CA 1
ATOM 1754 C C . THR B 1 119 ? 7.234 15.688 -4.758 1 97.38 119 THR B C 1
ATOM 1756 O O . THR B 1 119 ? 7.891 16.172 -3.834 1 97.38 119 THR B O 1
ATOM 1759 N N . LEU B 1 120 ? 7.715 15.484 -5.895 1 94.81 120 LEU B N 1
ATOM 1760 C CA . LEU B 1 120 ? 8.945 16.156 -6.301 1 94.81 120 LEU B CA 1
ATOM 1761 C C . LEU B 1 120 ? 8.664 17.562 -6.812 1 94.81 120 LEU B C 1
ATOM 1763 O O . LEU B 1 120 ? 7.848 17.75 -7.719 1 94.81 120 LEU B O 1
ATOM 1767 N N . THR B 1 121 ? 9.32 18.5 -6.223 1 92 121 THR B N 1
ATOM 1768 C CA . THR B 1 121 ? 9.141 19.891 -6.633 1 92 121 THR B CA 1
ATOM 1769 C C . THR B 1 121 ? 9.836 20.156 -7.965 1 92 121 THR B C 1
ATOM 1771 O O . THR B 1 121 ? 10.781 19.453 -8.328 1 92 121 THR B O 1
ATOM 1774 N N . ALA B 1 122 ? 9.281 21.156 -8.734 1 79.31 122 ALA B N 1
ATOM 1775 C CA . ALA B 1 122 ? 9.914 21.578 -9.984 1 79.31 122 ALA B CA 1
ATOM 1776 C C . ALA B 1 122 ? 11.195 22.359 -9.719 1 79.31 122 ALA B C 1
ATOM 1778 O O . ALA B 1 122 ? 11.336 23 -8.672 1 79.31 122 ALA B O 1
#

Sequence (244 aa):
MPIGHVLLHVAKADFAPTVAFYTTVLKTLGLQKLPGFPEGMVGFGTAGPEFVLLSGEKTSNAHVAFQAADTSAVDAIHSSALANGAKDNGAPGIRAGIHPKYYATFFHDPVGNNIEAGTLTAMPIGHVLLHVAKADFAPTVAFYTTVLKTLGLQKLPGFPEGMVGFGTAGPEFVLLSGEKTSNAHVAFQAADTSAVDAIHSSALANGAKDNGAPGIRAGIHPKYYATFFHDPVGNNIEAGTLTA

Nearest PDB structures (foldseek):
  4z04-assembly1_A-2  TM=9.177E-01  e=9.016E-13  Brucella abortus 2308
  5zsz-assembly1_A  TM=4.388E-01  e=1.389E-04  Diaphorobacter sp. DS2
  5znh-assembly1_A  TM=4.388E-01  e=1.577E-04  Diaphorobacter sp. DS2
  6l3w-assembly1_A  TM=4.088E-01  e=7.707E-04  metagenome
  2ehz-assembly1_A  TM=4.092E-01  e=1.128E-03  Pseudomonas sp. C18